Protein AF-A0A946GA96-F1 (afdb_monomer)

Secondary structure (DSSP, 8-state):
----------------------------PPPPP--TT------EEEE-TTSPEEEE-TTS-EEEEETTTTEEEEEE---SS---EEEEETTEEEEEETTEEEEEE-SSSSSS--EEEEEE--S-B---TT--EEEEEE-TTS-EEEEEPPEETTS---SS-BS---GGGS-SSEE--STTTTEEEEE-TTS-EEEEEE--S---EEEE-TT--EEEEE--BTTBSS-EEEE--TT-B-S-GGGGGGSTT--S-GGGS-HHHHHHHBPPPSEEPPTTTT-SSEEEEEE--GGG--SS-TT-EEEEESSSSEEEEEEEEEETTEEEEEEEEEEESTTSPS------B-TTS-B-

Solvent-accessible surface area (backbone atoms only — not comparable to full-atom values): 18960 Å² total; per-residue (Å²): 142,82,91,82,86,83,83,82,82,81,81,81,83,76,82,80,77,75,80,72,79,78,77,83,86,84,79,77,87,75,83,72,67,91,46,94,84,70,58,77,61,60,41,13,40,30,45,27,85,87,53,33,36,37,38,21,23,56,88,10,41,29,36,37,32,35,78,88,78,74,44,77,44,74,33,43,71,81,46,56,44,25,22,13,37,40,52,79,40,85,46,33,33,41,33,18,22,54,74,33,35,32,38,43,23,33,86,84,72,86,65,40,53,78,42,79,42,81,64,44,56,96,48,28,39,38,78,24,88,48,43,46,29,24,30,49,44,71,51,95,83,56,27,39,33,32,24,28,18,20,27,38,64,91,49,68,66,47,96,73,52,44,60,62,80,41,76,56,7,47,61,67,65,54,14,16,37,22,43,51,17,6,18,34,34,32,36,40,72,87,61,53,75,44,78,31,24,35,14,37,49,38,37,50,4,47,26,49,42,87,87,66,52,42,35,34,18,31,29,43,51,86,80,26,90,48,14,33,36,29,72,61,52,76,76,42,30,55,58,24,45,32,20,40,53,63,38,89,92,51,78,76,43,39,84,75,52,60,68,70,60,56,54,74,57,38,50,76,57,22,29,75,36,52,63,85,80,70,28,59,37,41,16,26,38,42,46,37,48,83,74,32,73,69,57,99,44,59,64,26,34,38,30,23,17,38,85,44,26,35,34,34,35,37,48,74,48,77,58,94,91,41,63,35,47,52,75,44,82,65,48,77,45,90,79,47,67,63,47,34,46,52,62,35,66,43,91,87,24,49,82,83

Nearest PDB structures (foldseek):
  7vpg-assembly1_A  TM=4.805E-01  e=3.168E-04  Homo sapiens
  7vph-assembly1_A  TM=5.230E-01  e=1.716E-03  Homo sapiens
  3shf-assembly1_A  TM=4.992E-01  e=9.769E-04  Mus musculus
  2p4o-assembly1_A  TM=4.246E-01  e=5.563E-04  Nostoc punctiforme PCC 73102
  2hu8-assembly1_B  TM=3.966E-01  e=1.547E-04  Aeropyrum pernix

Radius of gyration: 23.08 Å; Cα contacts (8 Å, |Δi|>4): 903; chains: 1; bounding box: 94×45×71 Å

Sequence (352 aa):
MKNFIYLFMLSLFVNFAFGETSPNYKVTQIPNPPSKFGTKQIDGLDFLPDGRMVVCLPSGEVFFYDPKTSGWQIFAEGLHNPLGVIAESNSSLVISQRPEVTRVSDTDGDGKADFYQVMTDEFGMSGNYHEFHFTPVKDKEGNYFFSLGTGSSGDGIRPIVRGKFDSRGRPGRMHSSTPFRGCVMKLTKDGVTIPWSYGHRTPNGLGFDLKGNLFVTDNQGDWVGSSKLFHVKEGRFYGHAASLTWKSGFEGAPLEADPKDLAKMRTRAAVVFPHGSMANSPTQVLAISPDARFGPFTGQLLVGEMNTNRIVRVMLEEVGGELQGACVPFIDGGALARGCNRMAWAPDGSLY

pLDDT: mean 92.48, std 12.71, range [39.56, 98.81]

Mean predicted aligned error: 5.85 Å

Foldseek 3Di:
DDDDDDDDDDDDPDPDPDDDDDDDDAFDDQDAAPDPVPFRAWQEWEAAPVQWIWTDTQQQWIWTADPVVSDIDTAGGDFHGWRYWDHPHQFWIFTFGQQATWIFGDPPPPRHTPDIDGLDRPWKFQPAPQFDWHYWDAFPQGKIKIATAFHAPVDDGDPDMGADADPLQPDDRTGDRIAQHQFMWIQHPVSDIDGFEHAAHRFAAWDAFPVGFIWTWGADDVQRPFIAIARGGGHAHAGHQSNLSNRPPDDGRRVPDDVVVSVVRHDDGLDTAPDPPGARAKAYKDAQDPQLVNPPRHRWIWIAHAAFQFIKIWDWDQDPNDIHTDIDTDDHDDSGDHGCHDWYAGPNNDID

Structure (mmCIF, N/CA/C/O backbone):
data_AF-A0A946GA96-F1
#
_entry.id   AF-A0A946GA96-F1
#
loop_
_atom_site.group_PDB
_atom_site.id
_atom_site.type_symbol
_atom_site.label_atom_id
_atom_site.label_alt_id
_atom_site.label_comp_id
_atom_site.label_asym_id
_atom_site.label_entity_id
_atom_site.label_seq_id
_atom_site.pdbx_PDB_ins_code
_atom_site.Cartn_x
_atom_site.Cartn_y
_atom_site.Cartn_z
_atom_site.occupancy
_atom_site.B_iso_or_equiv
_atom_site.auth_seq_id
_atom_site.auth_comp_id
_atom_site.auth_asym_id
_atom_site.auth_atom_id
_atom_site.pdbx_PDB_model_num
ATOM 1 N N . MET A 1 1 ? -68.588 14.615 -44.290 1.00 43.22 1 MET A N 1
ATOM 2 C CA . MET A 1 1 ? -67.171 14.935 -44.018 1.00 43.22 1 MET A CA 1
ATOM 3 C C . MET A 1 1 ? -67.106 15.960 -42.896 1.00 43.22 1 MET A C 1
ATOM 5 O O . MET A 1 1 ? -67.452 17.110 -43.128 1.00 43.22 1 MET A O 1
ATOM 9 N N . LYS A 1 2 ? -66.752 15.547 -41.675 1.00 39.56 2 LYS A N 1
ATOM 10 C CA . LYS A 1 2 ? -66.393 16.457 -40.577 1.00 39.56 2 LYS A CA 1
ATOM 11 C C . LYS A 1 2 ? -65.195 15.852 -39.845 1.00 39.56 2 LYS A C 1
ATOM 13 O O . LYS A 1 2 ? -65.269 14.717 -39.387 1.00 39.56 2 LYS A O 1
ATOM 18 N N . ASN A 1 3 ? -64.103 16.609 -39.836 1.00 40.72 3 ASN A N 1
ATOM 19 C CA . ASN A 1 3 ? -62.808 16.260 -39.266 1.00 40.72 3 ASN A CA 1
ATOM 20 C C . ASN A 1 3 ? -62.878 16.212 -37.734 1.00 40.72 3 ASN A C 1
ATOM 22 O O . ASN A 1 3 ? -63.371 17.157 -37.122 1.00 40.72 3 ASN A O 1
ATOM 26 N N . PHE A 1 4 ? -62.318 15.163 -37.132 1.00 46.75 4 PHE A N 1
ATOM 27 C CA . PHE A 1 4 ? -61.939 15.136 -35.719 1.00 46.75 4 PHE A CA 1
ATOM 28 C C . PHE A 1 4 ? -60.412 15.212 -35.634 1.00 46.75 4 PHE A C 1
ATOM 30 O O . PHE A 1 4 ? -59.712 14.324 -36.114 1.00 46.75 4 PHE A O 1
ATOM 37 N N . ILE A 1 5 ? -59.908 16.297 -35.052 1.00 47.25 5 ILE A N 1
ATOM 38 C CA . ILE A 1 5 ? -58.500 16.472 -34.691 1.00 47.25 5 ILE A CA 1
ATOM 39 C C . ILE A 1 5 ? -58.347 15.921 -33.270 1.00 47.25 5 ILE A C 1
ATOM 41 O O . ILE A 1 5 ? -58.940 16.463 -32.341 1.00 47.25 5 ILE A O 1
ATOM 45 N N . TYR A 1 6 ? -57.571 14.850 -33.099 1.00 44.22 6 TYR A N 1
ATOM 46 C CA . TYR A 1 6 ? -57.122 14.392 -31.783 1.00 44.22 6 TYR A CA 1
ATOM 47 C C . TYR A 1 6 ? -55.776 15.047 -31.462 1.00 44.22 6 TYR A C 1
ATOM 49 O O . TYR A 1 6 ? -54.780 14.807 -32.142 1.00 44.22 6 TYR A O 1
ATOM 57 N N . LEU A 1 7 ? -55.761 15.884 -30.426 1.00 41.41 7 LEU A N 1
ATOM 58 C CA . LEU A 1 7 ? -54.557 16.478 -29.854 1.00 41.41 7 LEU A CA 1
ATOM 59 C C . LEU A 1 7 ? -54.024 15.521 -28.773 1.00 41.41 7 LEU A C 1
ATOM 61 O O . LEU A 1 7 ? -54.656 15.351 -27.732 1.00 41.41 7 LEU A O 1
ATOM 65 N N . PHE A 1 8 ? -52.887 14.870 -29.019 1.00 43.25 8 PHE A N 1
ATOM 66 C CA . PHE A 1 8 ? -52.186 14.070 -28.011 1.00 43.25 8 PHE A CA 1
ATOM 67 C C . PHE A 1 8 ? -51.313 15.011 -27.165 1.00 43.25 8 PHE A C 1
ATOM 69 O O . PHE A 1 8 ? -50.319 15.545 -27.655 1.00 43.25 8 PHE A O 1
ATOM 76 N N . MET A 1 9 ? -51.691 15.246 -25.906 1.00 41.41 9 MET A N 1
ATOM 77 C CA . MET A 1 9 ? -50.839 15.942 -24.937 1.00 41.41 9 MET A CA 1
ATOM 78 C C . MET A 1 9 ? -49.827 14.941 -24.367 1.00 41.41 9 MET A C 1
ATOM 80 O O . MET A 1 9 ? -50.195 14.034 -23.624 1.00 41.41 9 MET A O 1
ATOM 84 N N . LEU A 1 10 ? -48.555 15.101 -24.727 1.00 41.66 10 LEU A N 1
ATOM 85 C CA . LEU A 1 10 ? -47.441 14.373 -24.126 1.00 41.66 10 LEU A CA 1
ATOM 86 C C . LEU A 1 10 ? -47.013 15.128 -22.856 1.00 41.66 10 LEU A C 1
ATOM 88 O O . LEU A 1 10 ? -46.405 16.195 -22.941 1.00 41.66 10 LEU A O 1
ATOM 92 N N . SER A 1 11 ? -47.361 14.619 -21.675 1.00 44.41 11 SER A N 1
ATOM 93 C CA . SER A 1 11 ? -46.884 15.169 -20.404 1.00 44.41 11 SER A CA 1
ATOM 94 C C . SER A 1 11 ? -45.446 14.707 -20.141 1.00 44.41 11 SER A C 1
ATOM 96 O O . SER A 1 11 ? -45.185 13.558 -19.792 1.00 44.41 11 SER A O 1
ATOM 98 N N . LEU A 1 12 ? -44.494 15.625 -20.311 1.00 43.59 12 LEU A N 1
ATOM 99 C CA . LEU A 1 12 ? -43.119 15.473 -19.837 1.00 43.59 12 LEU A CA 1
ATOM 100 C C . LEU A 1 12 ? -43.108 15.555 -18.304 1.00 43.59 12 LEU A C 1
ATOM 102 O O . LEU A 1 12 ? -43.213 16.639 -17.733 1.00 43.59 12 LEU A O 1
ATOM 106 N N . PHE A 1 13 ? -42.964 14.413 -17.633 1.00 44.97 13 PHE A N 1
ATOM 107 C CA . PHE A 1 13 ? -42.573 14.383 -16.225 1.00 44.97 13 PHE A CA 1
ATOM 108 C C . PHE A 1 13 ? -41.096 14.774 -16.120 1.00 44.97 13 PHE A C 1
ATOM 110 O O . PHE A 1 13 ? -40.199 13.949 -16.285 1.00 44.97 13 PHE A O 1
ATOM 117 N N . VAL A 1 14 ? -40.841 16.057 -15.872 1.00 47.59 14 VAL A N 1
ATOM 118 C CA . VAL A 1 14 ? -39.517 16.538 -15.473 1.00 47.59 14 VAL A CA 1
ATOM 119 C C . VAL A 1 14 ? -39.347 16.210 -13.992 1.00 47.59 14 VAL A C 1
ATOM 121 O O . VAL A 1 14 ? -39.923 16.874 -13.132 1.00 47.59 14 VAL A O 1
ATOM 124 N N . ASN A 1 15 ? -38.567 15.173 -13.686 1.00 43.72 15 ASN A N 1
ATOM 125 C CA . ASN A 1 15 ? -38.053 14.974 -12.335 1.00 43.72 15 ASN A CA 1
ATOM 126 C C . ASN A 1 15 ? -37.025 16.075 -12.059 1.00 43.72 15 ASN A C 1
ATOM 128 O O . ASN A 1 15 ? -35.881 16.000 -12.506 1.00 43.72 15 ASN A O 1
ATOM 132 N N . PHE A 1 16 ? -37.438 17.113 -11.338 1.00 40.47 16 PHE A N 1
ATOM 133 C CA . PHE A 1 16 ? -36.505 18.064 -10.750 1.00 40.47 16 PHE A CA 1
ATOM 134 C C . PHE A 1 16 ? -35.787 17.376 -9.585 1.00 40.47 16 PHE A C 1
ATOM 136 O O . PHE A 1 16 ? -36.343 17.232 -8.499 1.00 40.47 16 PHE A O 1
ATOM 143 N N . ALA A 1 17 ? -34.546 16.948 -9.809 1.00 49.28 17 ALA A N 1
ATOM 144 C CA . ALA A 1 17 ? -33.619 16.699 -8.717 1.00 49.28 17 ALA A CA 1
ATOM 145 C C . ALA A 1 17 ? -33.170 18.067 -8.187 1.00 49.28 17 ALA A C 1
ATOM 147 O O . ALA A 1 17 ? -32.371 18.759 -8.820 1.00 49.28 17 ALA A O 1
ATOM 148 N N . PHE A 1 18 ? -33.728 18.492 -7.055 1.00 46.12 18 PHE A N 1
ATOM 149 C CA . PHE A 1 18 ? -33.157 19.603 -6.304 1.00 46.12 18 PHE A CA 1
ATOM 150 C C . PHE A 1 18 ? -31.763 19.166 -5.856 1.00 46.12 18 PHE A C 1
ATOM 152 O O . PHE A 1 18 ? -31.629 18.157 -5.169 1.00 46.12 18 PHE A O 1
ATOM 159 N N . GLY A 1 19 ? -30.724 19.879 -6.299 1.00 47.62 19 GLY A N 1
ATOM 160 C CA . GLY A 1 19 ? -29.365 19.618 -5.844 1.00 47.62 19 GLY A CA 1
ATOM 161 C C . GLY A 1 19 ? -29.315 19.765 -4.329 1.00 47.62 19 GLY A C 1
ATOM 162 O O . GLY A 1 19 ? -29.547 20.856 -3.809 1.00 47.62 19 GLY A O 1
ATOM 163 N N . GLU A 1 20 ? -29.060 18.665 -3.625 1.00 52.47 20 GLU A N 1
ATOM 164 C CA . GLU A 1 20 ? -28.740 18.711 -2.204 1.00 52.47 20 GLU A CA 1
ATOM 165 C C . GLU A 1 20 ? -27.519 19.620 -1.995 1.00 52.47 20 GLU A C 1
ATOM 167 O O . GLU A 1 20 ? -26.647 19.739 -2.863 1.00 52.47 20 GLU A O 1
ATOM 172 N N . THR A 1 21 ? -27.455 20.296 -0.848 1.00 53.69 21 THR A N 1
ATOM 173 C CA . THR A 1 21 ? -26.261 21.055 -0.461 1.00 53.69 21 THR A CA 1
ATOM 174 C C . THR A 1 21 ? -25.042 20.139 -0.500 1.00 53.69 21 THR A C 1
ATOM 176 O O . THR A 1 21 ? -25.133 19.005 -0.028 1.00 53.69 21 THR A O 1
ATOM 179 N N . SER A 1 22 ? -23.908 20.626 -1.017 1.00 60.62 22 SER A N 1
ATOM 180 C CA . SER A 1 22 ? -22.654 19.863 -1.038 1.00 60.62 22 SER A CA 1
ATOM 181 C C . SER A 1 22 ? -22.390 19.198 0.322 1.00 60.62 22 SER A C 1
ATOM 183 O O . SER A 1 22 ? -22.576 19.855 1.353 1.00 60.62 22 SER A O 1
ATOM 185 N N . PRO A 1 23 ? -21.960 17.923 0.350 1.00 72.38 23 PRO A N 1
ATOM 186 C CA . PRO A 1 23 ? -21.670 17.235 1.601 1.00 72.38 23 PRO A CA 1
ATOM 187 C C . PRO A 1 23 ? -20.617 18.020 2.392 1.00 72.38 23 PRO A C 1
ATOM 189 O O . PRO A 1 23 ? -19.587 18.417 1.844 1.00 72.38 23 PRO A O 1
ATOM 192 N N . ASN A 1 24 ? -20.892 18.253 3.676 1.00 81.31 24 ASN A N 1
ATOM 193 C CA . ASN A 1 24 ? -19.994 18.952 4.589 1.00 81.31 24 ASN A CA 1
ATOM 194 C C . ASN A 1 24 ? -19.292 17.938 5.491 1.00 81.31 24 ASN A C 1
ATOM 196 O O . ASN A 1 24 ? -19.947 17.115 6.129 1.00 81.31 24 ASN A O 1
ATOM 200 N N . TYR A 1 25 ? -17.966 18.031 5.576 1.00 87.38 25 TYR A N 1
ATOM 201 C CA . TYR A 1 25 ? -17.141 17.143 6.393 1.00 87.38 25 TYR A CA 1
ATOM 202 C C . TYR A 1 25 ? -16.595 17.885 7.609 1.00 87.38 25 TYR A C 1
ATOM 204 O O . TYR A 1 25 ? -16.198 19.048 7.517 1.00 87.38 25 TYR A O 1
ATOM 212 N N . LYS A 1 26 ? -16.534 17.195 8.749 1.00 88.69 26 LYS A N 1
ATOM 213 C CA . LYS A 1 26 ? -15.868 17.676 9.960 1.00 88.69 26 LYS A CA 1
ATOM 214 C C . LYS A 1 26 ? -14.636 16.818 10.211 1.00 88.69 26 LYS A C 1
ATOM 216 O O . LYS A 1 26 ? -14.760 15.607 10.352 1.00 88.69 26 LYS A O 1
ATOM 221 N N . VAL A 1 27 ? 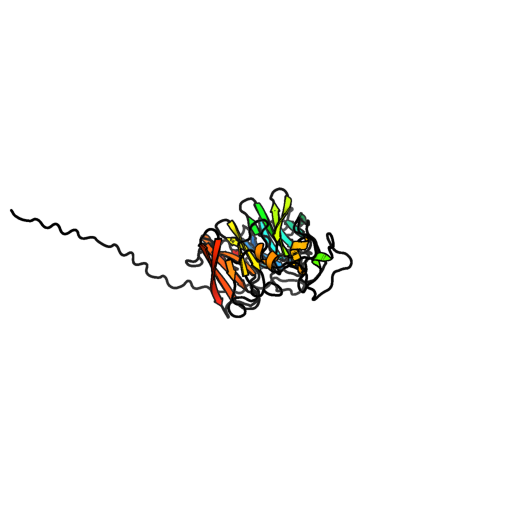-13.470 17.449 10.318 1.00 89.62 27 VAL A N 1
ATOM 222 C CA . VAL A 1 27 ? -12.248 16.762 10.749 1.00 89.62 27 VAL A CA 1
ATOM 223 C C . VAL A 1 27 ? -12.134 16.856 12.265 1.00 89.62 27 VAL A C 1
ATOM 225 O O . VAL A 1 27 ? -12.261 17.940 12.838 1.00 89.62 27 VAL A O 1
ATOM 228 N N . THR A 1 28 ? -11.910 15.714 12.909 1.00 90.44 28 THR A N 1
ATOM 229 C CA . THR A 1 28 ? -11.674 15.619 14.352 1.00 90.44 28 THR A CA 1
ATOM 230 C C . THR A 1 28 ? -10.288 15.040 14.575 1.00 90.44 28 THR A C 1
ATOM 232 O O . THR A 1 28 ? -9.916 14.055 13.945 1.00 90.44 28 THR A O 1
ATOM 235 N N . GLN A 1 29 ? -9.516 15.657 15.465 1.00 90.94 29 GLN A N 1
ATOM 236 C CA . GLN A 1 29 ? -8.188 15.167 15.802 1.00 90.94 29 GLN A CA 1
ATOM 237 C C . GLN A 1 29 ? -8.277 14.073 16.868 1.00 90.94 29 GLN A C 1
ATOM 239 O O . GLN A 1 29 ? -8.925 14.256 17.898 1.00 90.94 29 GLN A O 1
ATOM 244 N N . ILE A 1 30 ? -7.579 12.965 16.631 1.00 92.25 30 ILE A N 1
ATOM 245 C CA . ILE A 1 30 ? -7.434 11.861 17.582 1.00 92.25 30 ILE A CA 1
ATOM 246 C C . ILE A 1 30 ? -6.089 12.015 18.301 1.00 92.25 30 ILE A C 1
ATOM 248 O O . ILE A 1 30 ? -5.098 12.390 17.662 1.00 92.25 30 ILE A O 1
ATOM 252 N N . PRO A 1 31 ? -6.014 11.761 19.620 1.00 92.56 31 PRO A N 1
ATOM 253 C CA . PRO A 1 31 ? -4.741 11.727 20.330 1.00 92.56 31 PRO A CA 1
ATOM 254 C C . PRO A 1 31 ? -3.781 10.716 19.698 1.00 92.56 31 PRO A C 1
ATOM 256 O O . PRO A 1 31 ? -4.187 9.607 19.364 1.00 92.56 31 PRO A O 1
ATOM 259 N N . ASN A 1 32 ? -2.501 11.071 19.578 1.00 94.94 32 ASN A N 1
ATOM 260 C CA . ASN A 1 32 ? -1.495 10.132 19.079 1.00 94.94 32 ASN A CA 1
ATOM 261 C C . ASN A 1 32 ? -1.385 8.901 20.001 1.00 94.94 32 ASN A C 1
ATOM 263 O O . ASN A 1 32 ? -1.558 9.052 21.217 1.00 94.94 32 ASN A O 1
ATOM 267 N N . PRO A 1 33 ? -1.020 7.724 19.461 1.00 96.75 33 PRO A N 1
ATOM 268 C CA . PRO A 1 33 ? -0.688 6.562 20.274 1.00 96.75 33 PRO A CA 1
ATOM 269 C C . PRO A 1 33 ? 0.430 6.892 21.275 1.00 96.75 33 PRO A C 1
ATOM 271 O O . PRO A 1 33 ? 1.357 7.638 20.932 1.00 96.75 33 PRO A O 1
ATOM 274 N N . PRO A 1 34 ? 0.392 6.340 22.499 1.00 97.06 34 PRO A N 1
ATOM 275 C CA . PRO A 1 34 ? 1.397 6.586 23.529 1.00 97.06 34 PRO A CA 1
ATOM 276 C C . PRO A 1 34 ? 2.673 5.760 23.279 1.00 97.06 34 PRO A C 1
ATOM 278 O O . PRO A 1 34 ? 3.082 4.960 24.116 1.00 97.06 34 PRO A O 1
ATOM 281 N N . SER A 1 35 ? 3.301 5.944 22.113 1.00 97.75 35 SER A N 1
ATOM 282 C CA . SER A 1 35 ? 4.544 5.262 21.734 1.00 97.75 35 SER A CA 1
ATOM 283 C C . SER A 1 35 ? 5.670 5.572 22.716 1.00 97.75 35 SER A C 1
ATOM 285 O O . SER A 1 35 ? 5.971 6.743 22.977 1.00 97.75 35 SER A O 1
ATOM 287 N N . LYS A 1 36 ? 6.378 4.537 23.184 1.00 97.06 36 LYS A N 1
ATOM 288 C CA . LYS A 1 36 ? 7.541 4.715 24.075 1.00 97.06 36 LYS A CA 1
ATOM 289 C C . LYS A 1 36 ? 8.738 5.372 23.378 1.00 97.06 36 LYS A C 1
ATOM 291 O O . LYS A 1 36 ? 9.634 5.887 24.041 1.00 97.06 36 LYS A O 1
ATOM 296 N N . PHE A 1 37 ? 8.737 5.384 22.044 1.00 97.25 37 PHE A N 1
ATOM 297 C CA . PHE A 1 37 ? 9.751 6.031 21.209 1.00 97.25 37 PHE A CA 1
ATOM 298 C C . PHE A 1 37 ? 9.342 7.444 20.761 1.00 97.25 37 PHE A C 1
ATOM 300 O O . PHE A 1 37 ? 10.081 8.098 20.026 1.00 97.25 37 PHE A O 1
ATOM 307 N N . GLY A 1 38 ? 8.162 7.925 21.174 1.00 96.44 38 GLY A N 1
ATOM 308 C CA . GLY A 1 38 ? 7.631 9.225 20.760 1.00 96.44 38 GLY A CA 1
ATOM 309 C C . GLY A 1 38 ? 7.221 9.286 19.284 1.00 96.44 38 GLY A C 1
ATOM 310 O O . GLY A 1 38 ? 7.058 10.381 18.737 1.00 96.44 38 GLY A O 1
ATOM 311 N N . THR A 1 39 ? 7.065 8.134 18.624 1.00 96.06 39 THR A N 1
ATOM 312 C CA . THR A 1 39 ? 6.651 8.046 17.224 1.00 96.06 39 THR A CA 1
ATOM 313 C C . THR A 1 39 ? 5.195 8.482 17.069 1.00 96.06 39 THR A C 1
ATOM 315 O O . THR A 1 39 ? 4.315 8.036 17.797 1.00 96.06 39 THR A O 1
ATOM 318 N N . LYS A 1 40 ? 4.946 9.370 16.101 1.00 93.75 40 LYS A N 1
ATOM 319 C CA . LYS A 1 40 ? 3.606 9.897 15.773 1.00 93.75 40 LYS A CA 1
ATOM 320 C C . LYS A 1 40 ? 3.139 9.523 14.365 1.00 93.75 40 LYS A C 1
ATOM 322 O O . LYS A 1 40 ? 2.005 9.802 14.000 1.00 93.75 40 LYS A O 1
ATOM 327 N N . GLN A 1 41 ? 4.034 8.957 13.558 1.00 94.94 41 GLN A N 1
ATOM 328 C CA . GLN A 1 41 ? 3.733 8.523 12.199 1.00 94.94 41 GLN A CA 1
ATOM 329 C C . GLN A 1 41 ? 2.891 7.247 12.242 1.00 94.94 41 GLN A C 1
ATOM 331 O O . GLN A 1 41 ? 3.233 6.315 12.969 1.00 94.94 41 GLN A O 1
ATOM 336 N N . ILE A 1 42 ? 1.823 7.220 11.446 1.00 95.75 42 ILE A N 1
ATOM 337 C CA . ILE A 1 42 ? 0.928 6.073 11.292 1.00 95.75 42 ILE A CA 1
ATOM 338 C C . ILE A 1 42 ? 1.154 5.459 9.910 1.00 95.75 42 ILE A C 1
ATOM 340 O O . ILE A 1 42 ? 0.949 6.107 8.882 1.00 95.75 42 ILE A O 1
ATOM 344 N N . ASP A 1 43 ? 1.591 4.204 9.902 1.00 96.12 43 ASP A N 1
ATOM 345 C CA . ASP A 1 43 ? 2.047 3.482 8.710 1.00 96.12 43 ASP A CA 1
ATOM 346 C C . ASP 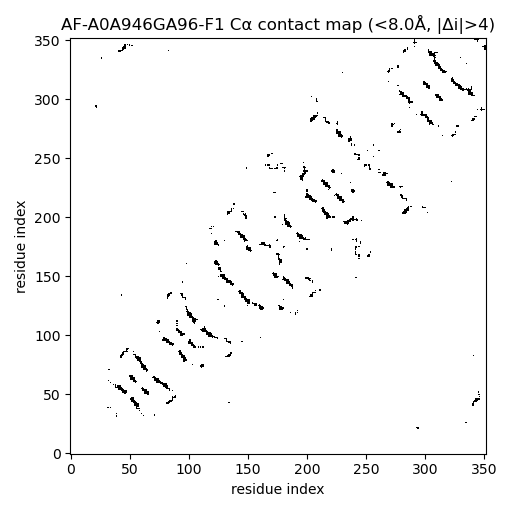A 1 43 ? 1.163 2.278 8.353 1.00 96.12 43 ASP A C 1
ATOM 348 O O . ASP A 1 43 ? 1.197 1.780 7.224 1.00 96.12 43 ASP A O 1
ATOM 352 N N . GLY A 1 44 ? 0.293 1.873 9.275 1.00 97.06 44 GLY A N 1
ATOM 353 C CA . GLY A 1 44 ? -0.849 0.995 9.036 1.00 97.06 44 GLY A CA 1
ATOM 354 C C . GLY A 1 44 ? -2.067 1.540 9.770 1.00 97.06 44 GLY A C 1
ATOM 355 O O . GLY A 1 44 ? -1.909 2.083 10.861 1.00 97.06 44 GLY A O 1
ATOM 356 N N . LEU A 1 45 ? -3.247 1.422 9.165 1.00 97.62 45 LEU A N 1
ATOM 357 C CA . LEU A 1 45 ? -4.520 1.803 9.768 1.00 97.62 45 LEU A CA 1
ATOM 358 C C . LEU A 1 45 ? -5.615 0.879 9.227 1.00 97.62 45 LEU A C 1
ATOM 360 O O . LEU A 1 45 ? -5.723 0.732 8.012 1.00 97.62 45 LEU A O 1
ATOM 364 N N . ASP A 1 46 ? -6.393 0.266 10.118 1.00 97.94 46 ASP A N 1
ATOM 365 C CA . ASP A 1 46 ? -7.605 -0.496 9.780 1.00 97.94 46 ASP A CA 1
ATOM 366 C C . ASP A 1 46 ? -8.569 -0.531 10.984 1.00 97.94 46 ASP A C 1
ATOM 368 O O . ASP A 1 46 ? -8.238 -0.013 12.053 1.00 97.94 46 ASP A O 1
ATOM 372 N N . PHE A 1 47 ? -9.748 -1.135 10.843 1.00 97.69 47 PHE A N 1
ATOM 373 C CA . PHE A 1 47 ? -10.720 -1.309 11.925 1.00 97.69 47 PHE A CA 1
ATOM 374 C C . PHE A 1 47 ? -10.991 -2.780 12.231 1.00 97.69 47 PHE A C 1
ATOM 376 O O . PHE A 1 47 ? -11.279 -3.580 11.345 1.00 97.69 47 PHE A O 1
ATOM 383 N N . LEU A 1 48 ? -10.970 -3.120 13.519 1.00 97.62 48 LEU A N 1
ATOM 384 C CA . LEU A 1 48 ? -11.473 -4.397 14.010 1.00 97.62 48 LEU A CA 1
ATOM 385 C C . LEU A 1 48 ? -13.001 -4.478 13.818 1.00 97.62 48 LEU A C 1
ATOM 387 O O . LEU A 1 48 ? -13.683 -3.449 13.882 1.00 97.62 48 LEU A O 1
ATOM 391 N N . PRO A 1 49 ? -13.576 -5.689 13.678 1.00 95.56 49 PRO A N 1
ATO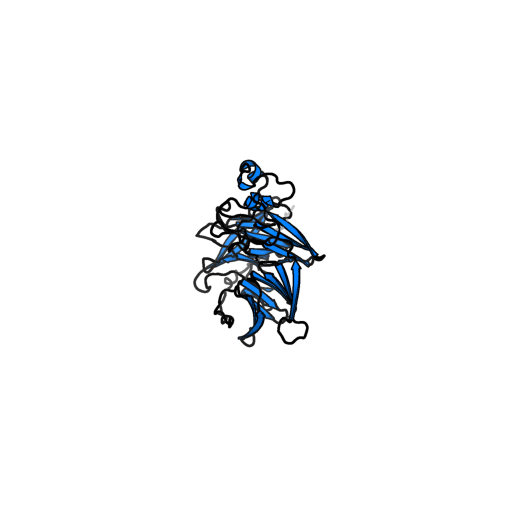M 392 C CA . PRO A 1 49 ? -15.028 -5.882 13.623 1.00 95.56 49 PRO A CA 1
ATOM 393 C C . PRO A 1 49 ? -15.821 -5.259 14.785 1.00 95.56 49 PRO A C 1
ATOM 395 O O . PRO A 1 49 ? -16.978 -4.885 14.605 1.00 95.56 49 PRO A O 1
ATOM 398 N N . ASP A 1 50 ? -15.226 -5.137 15.975 1.00 95.44 50 ASP A N 1
ATOM 399 C CA . ASP A 1 50 ? -15.852 -4.487 17.139 1.00 95.44 50 ASP A CA 1
ATOM 400 C C . ASP A 1 50 ? -15.814 -2.944 17.125 1.00 95.44 50 ASP A C 1
ATOM 402 O O . ASP A 1 50 ? -16.417 -2.296 17.992 1.00 95.44 50 ASP A O 1
ATOM 406 N N . GLY A 1 51 ? -15.151 -2.353 16.127 1.00 96.31 51 GLY A N 1
ATOM 407 C CA . GLY A 1 51 ? -15.035 -0.913 15.923 1.00 96.31 51 GLY A CA 1
ATOM 408 C C . GLY A 1 51 ? -13.814 -0.260 16.565 1.00 96.31 51 GLY A C 1
ATOM 409 O O . GLY A 1 51 ? -13.671 0.959 16.452 1.00 96.31 51 GLY A O 1
ATOM 410 N N . ARG A 1 52 ? -12.917 -1.020 17.207 1.00 97.62 52 ARG A N 1
ATOM 411 C CA . ARG A 1 52 ? -11.605 -0.490 17.600 1.00 97.62 52 ARG A CA 1
ATOM 412 C C . ARG A 1 52 ? -10.749 -0.242 16.357 1.00 97.62 52 ARG A C 1
ATOM 414 O O . ARG A 1 52 ? -10.689 -1.073 15.455 1.00 97.62 52 ARG A O 1
ATOM 421 N N . MET A 1 53 ? -10.072 0.898 16.318 1.00 98.12 53 MET A N 1
ATOM 422 C CA . MET A 1 53 ? -9.113 1.235 15.269 1.00 98.12 53 MET A CA 1
ATOM 423 C C . MET A 1 53 ? -7.764 0.594 15.588 1.00 98.12 53 MET A C 1
ATOM 425 O O . MET A 1 53 ? -7.289 0.672 16.718 1.00 98.12 53 MET A O 1
ATOM 429 N N . VAL A 1 54 ? -7.124 0.004 14.591 1.00 98.38 54 VAL A N 1
ATOM 430 C CA . VAL A 1 54 ? -5.767 -0.535 14.664 1.00 98.38 54 VAL A CA 1
ATOM 431 C C . VAL A 1 54 ? -4.823 0.436 13.988 1.00 98.38 54 VAL A C 1
ATOM 433 O O . VAL A 1 54 ? -5.115 0.910 12.893 1.00 98.38 54 VAL A O 1
ATOM 436 N N . VAL A 1 55 ? -3.669 0.691 14.599 1.00 98.38 55 VAL A N 1
ATOM 437 C CA . VAL A 1 55 ? -2.591 1.444 13.957 1.00 98.38 55 VAL A CA 1
ATOM 438 C C . VAL A 1 55 ? -1.248 0.749 14.107 1.00 98.38 55 VAL A C 1
ATOM 440 O O . VAL A 1 55 ? -0.931 0.199 15.162 1.00 98.38 55 VAL A O 1
ATOM 443 N N . CYS A 1 56 ? -0.436 0.824 13.057 1.00 98.12 56 CYS A N 1
ATOM 444 C CA . CYS A 1 56 ? 0.966 0.419 13.080 1.00 98.12 56 CYS A CA 1
ATOM 445 C C . CYS A 1 56 ? 1.862 1.652 13.036 1.00 98.12 56 CYS A C 1
ATOM 447 O O . CYS A 1 56 ? 1.625 2.572 12.249 1.00 98.12 56 CYS A O 1
ATOM 449 N N . LEU A 1 57 ? 2.910 1.648 13.854 1.00 98.12 57 LEU A N 1
ATOM 450 C CA . LEU A 1 57 ? 3.917 2.700 13.886 1.00 98.12 57 LEU A CA 1
ATOM 451 C C . LEU A 1 57 ? 5.231 2.157 13.311 1.00 98.12 57 LEU A C 1
ATOM 453 O O . LEU A 1 57 ? 5.588 1.007 13.582 1.00 98.12 57 LEU A O 1
ATOM 457 N N . PRO A 1 58 ? 6.027 2.977 12.599 1.00 96.75 58 PRO A N 1
ATOM 458 C CA . PRO A 1 58 ? 7.318 2.541 12.068 1.00 96.75 58 PRO A CA 1
ATOM 459 C C . PRO A 1 58 ? 8.304 2.098 13.157 1.00 96.75 58 PRO A C 1
ATOM 461 O O . PRO A 1 58 ? 9.257 1.386 12.851 1.00 96.75 58 PRO A O 1
ATOM 464 N N . SER A 1 59 ? 8.077 2.469 14.420 1.00 97.19 59 SER A N 1
ATOM 465 C CA . SER A 1 59 ? 8.826 1.990 15.587 1.00 97.19 59 SER A CA 1
ATOM 466 C C . SER A 1 59 ? 8.653 0.494 15.882 1.00 97.19 59 SER A C 1
ATOM 468 O O . SER A 1 59 ? 9.380 -0.036 16.719 1.00 97.19 59 SER A O 1
ATOM 470 N N . GLY A 1 60 ? 7.723 -0.192 15.210 1.00 98.12 60 GLY A N 1
ATOM 471 C CA . GLY A 1 60 ? 7.444 -1.611 15.434 1.00 98.12 60 GLY A CA 1
ATOM 472 C C . GLY A 1 60 ? 6.334 -1.880 16.442 1.00 98.12 60 GLY A C 1
ATOM 473 O O . GLY A 1 60 ? 6.146 -3.030 16.828 1.00 98.12 60 GLY A O 1
ATOM 474 N N . GLU A 1 61 ? 5.620 -0.838 16.871 1.00 98.44 61 GLU A N 1
ATOM 475 C CA . GLU A 1 61 ? 4.486 -0.929 17.792 1.00 98.44 61 GLU A CA 1
ATOM 476 C C . GLU A 1 61 ? 3.161 -1.010 17.015 1.00 98.44 61 GLU A C 1
ATOM 478 O O . GLU A 1 61 ? 2.972 -0.335 15.995 1.00 98.44 61 GLU A O 1
ATOM 483 N N . VAL A 1 62 ? 2.227 -1.808 17.532 1.00 98.69 62 VAL A N 1
ATOM 484 C CA . VAL A 1 62 ? 0.841 -1.902 17.062 1.00 98.69 62 VAL A CA 1
ATOM 485 C C . VAL A 1 62 ? -0.078 -1.565 18.223 1.00 98.69 62 VAL A C 1
ATOM 487 O O . VAL A 1 62 ? 0.020 -2.170 19.292 1.00 98.69 62 VAL A O 1
ATOM 490 N N . PHE A 1 63 ? -0.980 -0.614 18.009 1.00 98.62 63 PHE A N 1
ATOM 491 C CA . PHE A 1 63 ? -1.934 -0.176 19.019 1.00 98.62 63 PHE A CA 1
ATOM 492 C C . PHE A 1 63 ? -3.371 -0.361 18.547 1.00 98.62 63 PHE A C 1
ATOM 494 O O . PHE A 1 63 ? -3.677 -0.179 17.368 1.00 98.62 63 PHE A O 1
ATOM 501 N N . PHE A 1 64 ? -4.253 -0.636 19.502 1.00 98.31 64 PHE A N 1
ATOM 502 C CA . PHE A 1 64 ? -5.693 -0.498 19.357 1.00 98.31 64 PHE A CA 1
ATOM 503 C C . PHE A 1 64 ? -6.158 0.793 20.025 1.00 98.31 64 PHE A C 1
ATOM 505 O O . PHE A 1 64 ? -5.736 1.118 21.135 1.00 98.31 64 PHE A O 1
ATOM 512 N N . TYR A 1 65 ? -7.043 1.517 19.354 1.00 97.75 65 TYR A N 1
ATOM 513 C CA . TYR A 1 65 ? -7.776 2.655 19.888 1.00 97.75 65 TYR A CA 1
ATOM 514 C C . TYR A 1 65 ? -9.252 2.319 19.931 1.00 97.75 65 TYR A C 1
ATOM 516 O O . TYR A 1 65 ? -9.817 1.900 18.924 1.00 97.75 65 TYR A O 1
ATOM 524 N N . ASP A 1 66 ? -9.888 2.537 21.071 1.00 95.62 66 ASP A N 1
ATOM 525 C CA . ASP A 1 66 ? -11.338 2.460 21.180 1.00 95.62 66 ASP A CA 1
ATOM 526 C C . ASP A 1 66 ? -11.944 3.868 21.055 1.00 95.62 66 ASP A C 1
ATOM 528 O O . ASP A 1 66 ? -11.812 4.674 21.984 1.00 95.62 66 ASP A O 1
ATOM 532 N N . PRO A 1 67 ? -12.650 4.184 19.949 1.00 90.88 67 PRO A N 1
ATOM 533 C CA . PRO A 1 67 ? -13.290 5.485 19.773 1.00 90.88 67 PRO A CA 1
ATOM 534 C C . PRO A 1 67 ? -14.338 5.811 20.847 1.00 90.88 67 PRO A C 1
ATOM 536 O O . PRO A 1 67 ? -14.612 6.985 21.086 1.00 90.88 67 PRO A O 1
ATOM 539 N N . LYS A 1 68 ? -14.921 4.803 21.515 1.00 90.44 68 LYS A N 1
ATOM 540 C CA . LYS A 1 68 ? -15.968 4.997 22.535 1.00 90.44 68 LYS A CA 1
ATOM 541 C C . LYS A 1 68 ? -15.392 5.479 23.861 1.00 90.44 68 LYS A C 1
ATOM 543 O O . LYS A 1 68 ? -15.993 6.323 24.520 1.00 90.44 68 LYS A O 1
ATOM 548 N N . THR A 1 69 ? -14.239 4.945 24.252 1.00 92.38 69 THR A N 1
ATOM 549 C CA . THR A 1 69 ? -13.551 5.304 25.503 1.00 92.38 69 THR A CA 1
ATOM 550 C C . THR A 1 69 ? -12.416 6.303 25.293 1.00 92.38 69 THR A C 1
ATOM 552 O O . THR A 1 69 ? -11.893 6.849 26.261 1.00 92.38 69 THR A O 1
ATOM 555 N N . SER A 1 70 ? -12.044 6.572 24.037 1.00 88.75 70 SER A N 1
ATOM 556 C CA . SER A 1 70 ? -10.859 7.351 23.666 1.00 88.75 70 SER A CA 1
ATOM 557 C C . SER A 1 70 ? -9.550 6.804 24.258 1.00 88.75 70 SER A C 1
ATOM 559 O O . SER A 1 70 ? -8.609 7.565 24.489 1.00 88.75 70 SER A O 1
ATOM 561 N N . GLY A 1 71 ? -9.486 5.492 24.510 1.00 94.94 71 GLY A N 1
ATOM 562 C CA . GLY A 1 71 ? -8.340 4.816 25.114 1.00 94.94 71 GLY A CA 1
ATOM 563 C C . GLY A 1 71 ? -7.455 4.107 24.090 1.00 94.94 71 GLY A C 1
ATOM 564 O O . GLY A 1 71 ? -7.957 3.491 23.152 1.00 94.94 71 GLY A O 1
ATOM 565 N N . TRP A 1 72 ? -6.137 4.170 24.301 1.00 97.38 72 TRP A N 1
ATOM 566 C CA . TRP A 1 72 ? -5.139 3.398 23.557 1.00 97.38 72 TRP A CA 1
ATOM 567 C C . TRP A 1 72 ? -4.680 2.181 24.364 1.00 97.38 72 TRP A C 1
ATOM 569 O O . TRP A 1 72 ? -4.400 2.297 25.557 1.00 97.38 72 TRP A O 1
ATOM 579 N N . GLN A 1 73 ? -4.518 1.045 23.692 1.00 96.94 73 GLN A N 1
ATOM 580 C CA . GLN A 1 73 ? -3.930 -0.177 24.232 1.00 96.94 73 GLN A CA 1
ATOM 581 C C . GLN A 1 73 ? -2.867 -0.696 23.267 1.00 96.94 73 GLN A C 1
ATOM 583 O O . GLN A 1 73 ? -3.080 -0.730 22.057 1.00 96.94 73 GLN A O 1
ATOM 588 N N . ILE A 1 74 ? -1.716 -1.100 23.798 1.00 98.00 74 ILE A N 1
ATOM 589 C CA . ILE A 1 74 ? -0.693 -1.766 22.996 1.00 98.00 74 ILE A CA 1
ATOM 590 C C . ILE A 1 74 ? -1.110 -3.216 22.740 1.00 98.00 74 ILE A C 1
ATOM 592 O O . ILE A 1 74 ? -1.473 -3.924 23.678 1.00 98.00 74 ILE A O 1
ATOM 596 N N . PHE A 1 75 ? -1.079 -3.628 21.476 1.00 98.69 75 PHE A N 1
ATOM 597 C CA . PHE A 1 75 ? -1.398 -4.990 21.050 1.00 98.69 75 PHE A CA 1
ATOM 598 C C . PHE A 1 75 ? -0.126 -5.792 20.768 1.00 98.69 75 PHE A C 1
ATOM 600 O O . PHE A 1 75 ? 0.006 -6.913 21.242 1.00 98.69 75 PHE A O 1
ATOM 607 N N . ALA A 1 76 ? 0.828 -5.217 20.029 1.00 98.50 76 ALA A N 1
ATOM 608 C CA . ALA A 1 76 ? 2.041 -5.912 19.599 1.00 98.50 76 ALA A CA 1
ATOM 609 C C . ALA A 1 76 ? 3.258 -4.976 19.582 1.00 98.50 76 ALA A C 1
ATOM 611 O O . ALA A 1 76 ? 3.117 -3.764 19.398 1.00 98.50 76 ALA A O 1
ATOM 612 N N . GLU A 1 77 ? 4.457 -5.542 19.718 1.00 97.62 77 GLU A N 1
ATOM 613 C CA . GLU A 1 77 ? 5.733 -4.825 19.626 1.00 97.62 77 GLU A CA 1
ATOM 614 C C . GLU A 1 77 ? 6.798 -5.669 18.916 1.00 97.62 77 GLU A C 1
ATOM 616 O O . GLU A 1 77 ? 6.700 -6.891 18.848 1.00 97.62 77 GLU A O 1
ATOM 621 N N . GLY A 1 78 ? 7.859 -5.017 18.431 1.00 96.81 78 GLY A N 1
ATOM 622 C CA . GLY A 1 78 ? 9.039 -5.693 17.881 1.00 96.81 78 GLY A CA 1
ATOM 623 C C . GLY A 1 78 ? 8.983 -5.975 16.378 1.00 96.81 78 GLY A C 1
ATOM 624 O O . GLY A 1 78 ? 9.899 -6.604 15.851 1.00 96.81 78 GLY A O 1
ATOM 625 N N . LEU A 1 79 ? 7.961 -5.482 15.671 1.00 98.00 79 LEU A N 1
ATOM 626 C CA . LEU A 1 79 ? 7.887 -5.606 14.216 1.00 98.00 79 LEU A CA 1
ATOM 627 C C . LEU A 1 79 ? 8.903 -4.696 13.515 1.00 98.00 79 LEU A C 1
ATOM 629 O O . LEU A 1 79 ? 9.176 -3.573 13.939 1.00 98.00 79 LEU A O 1
ATOM 633 N N . HIS A 1 80 ? 9.433 -5.142 12.380 1.00 96.81 80 HIS A N 1
ATOM 634 C CA . HIS A 1 80 ? 10.413 -4.372 11.621 1.00 96.81 80 HIS A CA 1
ATOM 635 C C . HIS A 1 80 ? 9.725 -3.411 10.641 1.00 96.81 80 HIS A C 1
ATOM 637 O O . HIS A 1 80 ? 9.399 -3.797 9.519 1.00 96.81 80 HIS A O 1
ATOM 643 N N . ASN A 1 81 ? 9.551 -2.152 11.062 1.00 96.50 81 ASN A N 1
ATOM 644 C CA . ASN A 1 81 ? 8.866 -1.077 10.323 1.00 96.50 81 ASN A CA 1
ATOM 645 C C . ASN A 1 81 ? 7.553 -1.554 9.662 1.00 96.50 81 ASN A C 1
ATOM 647 O O . ASN A 1 81 ? 7.483 -1.634 8.431 1.00 96.50 81 ASN A O 1
ATOM 651 N N . PRO A 1 82 ? 6.532 -1.911 10.461 1.00 97.56 82 PRO A N 1
ATOM 652 C CA . PRO A 1 82 ? 5.245 -2.344 9.933 1.00 97.56 82 PRO A CA 1
ATOM 653 C C . PRO A 1 82 ? 4.579 -1.206 9.145 1.00 97.56 82 PRO A C 1
ATOM 655 O O . PRO A 1 82 ? 4.421 -0.100 9.659 1.00 97.56 82 PRO A O 1
ATOM 658 N N . LEU A 1 83 ? 4.202 -1.474 7.892 1.00 97.12 83 LEU A N 1
ATOM 659 C CA . LEU A 1 83 ? 3.763 -0.464 6.918 1.00 97.12 83 LEU A CA 1
ATOM 660 C C . LEU A 1 83 ? 2.477 -0.875 6.186 1.00 97.12 83 LEU A C 1
ATOM 662 O O . LEU A 1 83 ? 2.328 -0.801 4.962 1.00 97.12 83 LEU A O 1
ATOM 666 N N . GLY A 1 84 ? 1.499 -1.271 6.988 1.00 96.19 84 GLY A N 1
ATOM 667 C CA . GLY A 1 84 ? 0.154 -1.620 6.564 1.00 96.19 84 GLY A CA 1
ATOM 668 C C . GLY A 1 84 ? -0.394 -2.766 7.379 1.00 96.19 84 GLY A C 1
ATOM 669 O O . GLY A 1 84 ? 0.368 -3.600 7.864 1.00 96.19 84 GLY A O 1
ATOM 670 N N . VAL A 1 85 ? -1.711 -2.804 7.512 1.00 98.38 85 VAL A N 1
ATOM 671 C CA . VAL A 1 85 ? -2.407 -3.796 8.323 1.00 98.38 85 VAL A CA 1
ATOM 672 C C . VAL A 1 85 ? -3.762 -4.108 7.706 1.00 98.38 85 VAL A C 1
ATOM 674 O O . VAL A 1 85 ? -4.388 -3.226 7.127 1.00 98.38 85 VAL A O 1
ATOM 677 N N . ILE A 1 86 ? -4.179 -5.363 7.835 1.00 98.44 86 ILE A N 1
ATOM 678 C CA . ILE A 1 86 ? -5.559 -5.812 7.670 1.00 98.44 86 ILE A CA 1
ATOM 679 C C . ILE A 1 86 ? -5.989 -6.438 8.993 1.00 98.44 86 ILE A C 1
ATOM 681 O O . ILE A 1 86 ? -5.310 -7.335 9.497 1.00 98.44 86 ILE A O 1
ATOM 685 N N . ALA A 1 87 ? -7.119 -6.009 9.535 1.00 98.06 87 ALA A N 1
ATOM 686 C CA . ALA A 1 87 ? -7.788 -6.681 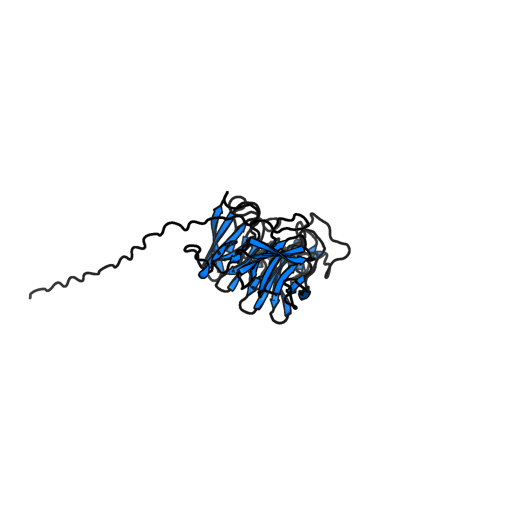10.635 1.00 98.06 87 ALA A CA 1
ATOM 687 C C . ALA A 1 87 ? -8.603 -7.870 10.098 1.00 98.06 87 ALA A C 1
ATOM 689 O O . ALA A 1 87 ? -9.621 -7.697 9.431 1.00 98.06 87 ALA A O 1
ATOM 690 N N . GLU A 1 88 ? -8.166 -9.102 10.371 1.00 97.06 88 GLU A N 1
ATOM 691 C CA . GLU A 1 88 ? -8.930 -10.303 9.997 1.00 97.06 88 GLU A CA 1
ATOM 692 C C . GLU A 1 88 ? -10.041 -10.605 11.011 1.00 97.06 88 GLU A C 1
ATOM 694 O O . GLU A 1 88 ? -11.091 -11.139 10.657 1.00 97.06 88 GLU A O 1
ATOM 699 N N . SER A 1 89 ? -9.801 -10.282 12.283 1.00 98.00 89 SER A N 1
ATOM 700 C CA . SER A 1 89 ? -10.747 -10.432 13.390 1.00 98.00 89 SER A CA 1
ATOM 701 C C . SER A 1 89 ? -10.354 -9.509 14.548 1.00 98.00 89 SER A C 1
ATOM 703 O O . SER A 1 89 ? -9.342 -8.818 14.473 1.00 98.00 89 SER A O 1
ATOM 705 N N . ASN A 1 90 ? -11.106 -9.534 15.653 1.00 97.94 90 ASN A N 1
ATOM 706 C CA . ASN A 1 90 ? -10.780 -8.759 16.858 1.00 97.94 90 ASN A CA 1
ATOM 707 C C . ASN A 1 90 ? -9.474 -9.192 17.557 1.00 97.94 90 ASN A C 1
ATOM 709 O O . ASN A 1 90 ? -9.038 -8.501 18.478 1.00 97.94 90 ASN A O 1
ATOM 713 N N . SER A 1 91 ? -8.882 -10.322 17.157 1.00 97.81 91 SER A N 1
ATOM 714 C CA . SER A 1 91 ? -7.672 -10.889 17.763 1.00 97.81 91 SER A CA 1
ATOM 715 C C . SER A 1 91 ? -6.622 -11.325 16.738 1.00 97.81 91 SER A C 1
ATOM 717 O O . SER A 1 91 ? -5.646 -11.962 17.113 1.00 97.81 91 SER A O 1
ATOM 719 N N . SER A 1 92 ? -6.788 -11.012 15.447 1.00 98.44 92 SER A N 1
ATOM 720 C CA . SER A 1 92 ? -5.833 -11.414 14.407 1.00 98.44 92 SER A CA 1
ATOM 721 C C . SER A 1 92 ? -5.683 -10.350 13.327 1.00 98.44 92 SER A C 1
ATOM 723 O O . SER A 1 92 ? -6.672 -9.868 12.766 1.00 98.44 92 SER A O 1
ATOM 725 N N . LEU A 1 93 ? -4.430 -9.999 13.043 1.00 98.75 93 LEU A N 1
ATOM 726 C CA . LEU A 1 93 ? -4.014 -8.976 12.092 1.00 98.75 93 LEU A CA 1
ATOM 727 C C . LEU A 1 93 ? -3.060 -9.575 11.059 1.00 98.75 93 LEU A C 1
ATOM 729 O O . LEU A 1 93 ? -2.214 -10.394 11.405 1.00 98.75 93 LEU A O 1
ATOM 733 N N . VAL A 1 94 ? -3.113 -9.095 9.820 1.00 98.69 94 VAL A N 1
ATOM 734 C CA . VAL A 1 94 ? -2.090 -9.348 8.795 1.00 98.69 94 VAL A CA 1
ATOM 735 C C . VAL A 1 94 ? -1.321 -8.063 8.551 1.00 98.69 94 VAL A C 1
ATOM 737 O O . VAL A 1 94 ? -1.909 -7.053 8.174 1.00 98.69 94 VAL A O 1
ATOM 740 N N . ILE A 1 95 ? -0.009 -8.094 8.765 1.00 98.75 95 ILE A N 1
ATOM 741 C CA . ILE A 1 95 ? 0.854 -6.914 8.747 1.00 98.75 95 ILE A CA 1
ATOM 742 C C . ILE A 1 95 ? 1.977 -7.109 7.732 1.00 98.75 95 ILE A C 1
ATOM 744 O O . ILE A 1 95 ? 2.678 -8.122 7.743 1.00 98.75 95 ILE A O 1
ATOM 748 N N . SER A 1 96 ? 2.185 -6.106 6.879 1.00 98.00 96 SER A N 1
ATOM 749 C CA . SER A 1 96 ? 3.401 -6.014 6.068 1.00 98.00 96 SER A CA 1
ATOM 750 C C . SER A 1 96 ? 4.517 -5.414 6.914 1.00 98.00 96 SER A C 1
ATOM 752 O O . SER A 1 96 ? 4.423 -4.262 7.334 1.00 98.00 96 SER A O 1
ATOM 754 N N . GLN A 1 97 ? 5.588 -6.169 7.140 1.00 96.62 97 GLN A N 1
ATOM 755 C CA . GLN A 1 97 ? 6.827 -5.675 7.742 1.00 96.62 97 GLN A CA 1
ATOM 756 C C . GLN A 1 97 ? 8.009 -5.957 6.816 1.00 96.62 97 GLN A C 1
ATOM 758 O O . GLN A 1 97 ? 7.917 -6.758 5.893 1.00 96.62 97 GLN A O 1
ATOM 763 N N . ARG A 1 98 ? 9.147 -5.286 6.993 1.00 95.25 98 ARG A N 1
ATOM 764 C CA . ARG A 1 98 ? 10.188 -5.276 5.946 1.00 95.25 98 ARG A CA 1
ATOM 765 C C . ARG A 1 98 ? 10.640 -6.651 5.419 1.00 95.25 98 ARG A C 1
ATOM 767 O O . ARG A 1 98 ? 10.827 -6.735 4.200 1.00 95.25 98 ARG A O 1
ATOM 774 N N . PRO A 1 99 ? 10.827 -7.694 6.255 1.00 95.56 99 PRO A N 1
ATOM 775 C CA . PRO A 1 99 ? 11.279 -8.990 5.761 1.00 95.56 99 PRO A CA 1
ATOM 776 C C . PRO A 1 99 ? 10.160 -9.933 5.292 1.00 95.56 99 PRO A C 1
ATOM 778 O O . PRO A 1 99 ? 10.482 -10.904 4.615 1.00 95.56 99 PRO A O 1
ATOM 781 N N . GLU A 1 100 ? 8.892 -9.679 5.638 1.00 97.44 100 GLU A N 1
ATOM 782 C CA . GLU A 1 100 ? 7.807 -10.663 5.494 1.00 97.44 100 GLU A CA 1
ATOM 783 C C . GLU A 1 100 ? 6.403 -10.042 5.616 1.00 97.44 100 GLU A C 1
ATOM 785 O O . GLU A 1 100 ? 6.223 -8.927 6.111 1.00 97.44 100 GLU A O 1
ATOM 790 N N . VAL A 1 101 ? 5.388 -10.781 5.171 1.00 98.62 101 VAL A N 1
ATOM 791 C CA . VAL A 1 101 ? 4.001 -10.587 5.614 1.00 98.62 101 VAL A CA 1
ATOM 792 C C . VAL A 1 101 ? 3.766 -11.508 6.806 1.00 98.62 101 VAL A C 1
ATOM 794 O O . VAL A 1 101 ? 4.007 -12.714 6.706 1.00 98.62 101 VAL A O 1
ATOM 797 N N . THR A 1 102 ? 3.262 -10.962 7.908 1.00 98.56 102 THR A N 1
ATOM 798 C CA . THR A 1 102 ? 3.102 -11.694 9.171 1.00 98.56 102 THR A CA 1
ATOM 799 C C . THR A 1 102 ? 1.667 -11.618 9.645 1.00 98.56 102 THR A C 1
ATOM 801 O O . THR A 1 102 ? 1.092 -10.531 9.721 1.00 98.56 102 THR A O 1
ATOM 804 N N . ARG A 1 103 ? 1.103 -12.763 10.023 1.00 98.56 103 ARG A N 1
ATOM 805 C CA . ARG A 1 103 ? -0.114 -12.808 10.826 1.00 98.56 103 ARG A CA 1
ATOM 806 C C . ARG A 1 103 ? 0.262 -12.695 12.298 1.00 98.56 103 ARG A C 1
ATOM 808 O O . ARG A 1 103 ? 1.046 -13.500 12.792 1.00 98.56 103 ARG A O 1
ATOM 815 N N . VAL A 1 104 ? -0.303 -11.711 12.983 1.00 98.75 104 VAL A N 1
ATOM 816 C CA . VAL A 1 104 ? -0.071 -11.409 14.399 1.00 98.75 104 VAL A CA 1
ATOM 817 C C . VAL A 1 104 ? -1.384 -11.600 15.140 1.00 98.75 104 VAL A C 1
ATOM 819 O O . VAL A 1 104 ? -2.378 -10.977 14.771 1.00 98.75 104 VAL A O 1
ATOM 822 N N . SER A 1 105 ? -1.414 -12.493 16.127 1.00 98.69 105 SER A N 1
ATOM 823 C CA . SER A 1 105 ? -2.654 -12.882 16.808 1.00 98.69 105 SER A CA 1
ATOM 824 C C . SER A 1 105 ? -2.505 -12.940 18.323 1.00 98.69 105 SER A C 1
ATOM 826 O O . SER A 1 105 ? -1.409 -13.163 18.826 1.00 98.69 105 SER A O 1
ATOM 828 N N . ASP A 1 106 ? -3.631 -12.744 18.998 1.00 98.56 106 ASP A N 1
ATOM 829 C CA . ASP A 1 106 ? -3.872 -13.021 20.414 1.00 98.56 106 ASP A CA 1
ATOM 830 C C . ASP A 1 106 ? -4.643 -14.349 20.508 1.00 98.56 106 ASP A C 1
ATOM 832 O O . ASP A 1 106 ? -5.765 -14.456 19.992 1.00 98.56 106 ASP A O 1
ATOM 836 N N . THR A 1 107 ? -4.012 -15.383 21.071 1.00 98.19 107 THR A N 1
ATOM 837 C CA . THR A 1 107 ? -4.567 -16.742 21.147 1.00 98.19 107 THR A CA 1
ATOM 838 C C . THR A 1 107 ? -5.127 -17.108 22.518 1.00 98.19 107 THR A C 1
ATOM 840 O O . THR A 1 107 ? -5.879 -18.084 22.606 1.00 98.19 107 THR A O 1
ATOM 843 N N . ASP A 1 108 ? -4.826 -16.331 23.560 1.00 97.75 108 ASP A N 1
ATOM 844 C CA . ASP A 1 108 ? -5.306 -16.556 24.927 1.00 97.75 108 ASP A CA 1
ATOM 845 C C . ASP A 1 108 ? -6.370 -15.544 25.400 1.00 97.75 108 ASP A C 1
ATOM 847 O O . ASP A 1 108 ? -7.066 -15.792 26.390 1.00 97.75 108 ASP A O 1
ATOM 851 N N . GLY A 1 109 ? -6.586 -14.470 24.639 1.00 96.50 109 GLY A N 1
ATOM 852 C CA . GLY A 1 109 ? -7.619 -13.465 24.858 1.00 96.50 109 GLY A CA 1
ATOM 853 C C . GLY A 1 109 ? -7.245 -12.388 25.876 1.00 96.50 109 GLY A C 1
ATOM 854 O O . GLY A 1 109 ? -8.149 -11.709 26.376 1.00 96.50 109 GLY A O 1
ATOM 855 N N . ASP A 1 110 ? -5.963 -12.218 26.214 1.00 96.75 110 ASP A N 1
ATOM 856 C CA . ASP A 1 110 ? -5.505 -11.182 27.148 1.00 96.75 110 ASP A CA 1
ATOM 857 C C . ASP A 1 110 ? -5.446 -9.767 26.528 1.00 96.75 110 ASP A C 1
ATOM 859 O O . ASP A 1 110 ? -5.209 -8.768 27.223 1.00 96.75 110 ASP A O 1
ATOM 863 N N . GLY A 1 111 ? -5.724 -9.660 25.224 1.00 95.00 111 GLY A N 1
ATOM 864 C CA . GLY A 1 111 ? -5.704 -8.421 24.461 1.00 95.00 111 GLY A CA 1
ATOM 865 C C . GLY A 1 111 ? -4.320 -8.037 23.938 1.00 95.00 111 GLY A C 1
ATOM 866 O O . GLY A 1 111 ? -4.136 -6.873 23.556 1.00 95.00 111 GLY A O 1
ATOM 867 N N . LYS A 1 112 ? -3.353 -8.960 23.925 1.00 98.00 112 LYS A N 1
ATOM 868 C CA . LYS A 1 112 ? -2.008 -8.778 23.373 1.00 98.00 112 LYS A CA 1
ATOM 869 C C . LYS A 1 112 ? -1.642 -9.920 22.437 1.00 98.00 112 LYS A C 1
ATOM 871 O O . LYS A 1 112 ? -2.059 -11.056 22.587 1.00 98.00 112 LYS A O 1
ATOM 876 N N . ALA A 1 113 ? -0.806 -9.604 21.459 1.00 98.50 113 ALA A N 1
ATOM 877 C CA . ALA A 1 113 ? -0.301 -10.593 20.533 1.00 98.50 113 ALA A CA 1
ATOM 878 C C . ALA A 1 113 ? 0.686 -11.552 21.215 1.00 98.50 113 ALA A C 1
ATOM 880 O O . ALA A 1 113 ? 1.727 -11.123 21.721 1.00 98.50 113 ALA A O 1
ATOM 881 N N . ASP A 1 114 ? 0.403 -12.847 21.128 1.00 98.31 114 ASP A N 1
ATOM 882 C CA . ASP A 1 114 ? 1.225 -13.948 21.637 1.00 98.31 114 ASP A CA 1
ATOM 883 C C . ASP A 1 114 ? 1.742 -14.868 20.510 1.00 98.31 114 ASP A C 1
ATOM 885 O O . ASP A 1 114 ? 2.678 -15.645 20.714 1.00 98.31 114 ASP A O 1
ATOM 889 N N . PHE A 1 115 ? 1.196 -14.738 19.295 1.00 98.44 115 PHE A N 1
ATOM 890 C CA . PHE A 1 115 ? 1.515 -15.591 18.157 1.00 98.44 115 PHE A CA 1
ATOM 891 C C . PHE A 1 115 ? 1.831 -14.788 16.889 1.00 98.44 115 PHE A C 1
ATOM 893 O O . PHE A 1 115 ? 1.065 -13.923 16.458 1.00 98.44 115 PHE A O 1
ATOM 900 N N . TYR A 1 116 ? 2.959 -15.124 16.254 1.00 98.56 116 TYR A N 1
ATOM 901 C CA . TYR A 1 116 ? 3.464 -14.485 15.037 1.00 98.56 116 TYR A CA 1
ATOM 902 C C . TYR A 1 116 ? 3.758 -15.559 13.992 1.00 98.56 116 TYR A C 1
ATOM 904 O O . TYR A 1 116 ? 4.670 -16.370 14.151 1.00 98.56 116 TYR A O 1
ATOM 912 N N . GLN A 1 117 ? 2.985 -15.564 12.911 1.00 98.19 117 GLN A N 1
ATOM 913 C CA . GLN A 1 117 ? 3.124 -16.510 11.812 1.00 98.19 117 GLN A CA 1
ATOM 914 C C . GLN A 1 117 ? 3.604 -15.789 10.558 1.00 98.19 117 GLN A C 1
ATOM 916 O O . GLN A 1 117 ? 2.905 -14.926 10.025 1.00 98.19 117 GLN A O 1
ATOM 921 N N . VAL A 1 118 ? 4.753 -16.208 10.035 1.00 98.25 118 VAL A N 1
ATOM 922 C CA . VAL A 1 118 ? 5.201 -15.817 8.696 1.00 98.25 118 VAL A CA 1
ATOM 923 C C . VAL A 1 118 ? 4.208 -16.373 7.676 1.00 98.25 118 VAL A C 1
ATOM 925 O O . VAL A 1 118 ? 4.049 -17.587 7.554 1.00 98.25 118 VAL A O 1
ATOM 928 N N . MET A 1 119 ? 3.510 -15.491 6.964 1.00 98.44 119 MET A N 1
ATOM 929 C CA . MET A 1 119 ? 2.618 -15.879 5.868 1.00 98.44 119 MET A CA 1
ATOM 930 C C . MET A 1 119 ? 3.382 -16.006 4.553 1.00 98.44 119 MET A C 1
ATOM 932 O O . MET A 1 119 ? 3.092 -16.887 3.751 1.00 98.44 119 MET A O 1
ATOM 936 N N . THR A 1 120 ? 4.340 -15.108 4.327 1.00 98.38 120 THR A N 1
ATOM 937 C CA . THR A 1 120 ? 5.306 -15.207 3.234 1.00 98.38 120 THR A CA 1
ATOM 938 C C . THR A 1 120 ? 6.508 -14.317 3.492 1.00 98.38 120 THR A C 1
ATOM 940 O O . THR A 1 120 ? 6.380 -13.190 3.973 1.00 98.38 120 THR A O 1
ATOM 943 N N . ASP A 1 121 ? 7.671 -14.819 3.115 1.00 97.19 121 ASP A N 1
ATOM 944 C CA . ASP A 1 121 ? 8.957 -14.140 3.147 1.00 97.19 121 ASP A CA 1
ATOM 945 C C . ASP A 1 121 ? 9.765 -14.417 1.853 1.00 97.19 121 ASP A C 1
ATOM 947 O O . ASP A 1 121 ? 10.991 -14.253 1.819 1.00 97.19 121 ASP A O 1
ATOM 951 N N . GLU A 1 122 ? 9.043 -14.796 0.783 1.00 97.50 122 GLU A N 1
ATOM 952 C CA . GLU A 1 122 ? 9.503 -15.220 -0.556 1.00 97.50 122 GLU A CA 1
ATOM 953 C C . GLU A 1 122 ? 9.954 -14.040 -1.448 1.00 97.50 122 GLU A C 1
ATOM 955 O O . GLU A 1 122 ? 9.759 -13.999 -2.667 1.00 97.50 122 GLU A O 1
ATOM 960 N N . PHE A 1 123 ? 10.553 -13.025 -0.832 1.00 97.75 123 PHE A N 1
ATOM 961 C CA . PHE A 1 123 ? 11.136 -11.862 -1.493 1.00 97.75 123 PHE A CA 1
ATOM 962 C C . PHE A 1 123 ? 12.417 -11.424 -0.779 1.00 97.75 123 PHE A C 1
ATOM 964 O O . PHE A 1 123 ? 12.718 -11.819 0.347 1.00 97.75 123 PHE A O 1
ATOM 971 N N . GLY A 1 124 ? 13.230 -10.624 -1.467 1.00 96.88 124 GLY A N 1
ATOM 972 C CA . GLY A 1 124 ? 14.545 -10.243 -0.969 1.00 96.88 124 GLY A CA 1
ATOM 973 C C . GLY A 1 124 ? 14.540 -8.930 -0.203 1.00 96.88 124 GLY A C 1
ATOM 974 O O . GLY A 1 124 ? 13.667 -8.097 -0.410 1.00 96.88 124 GLY A O 1
ATOM 975 N N . MET A 1 125 ? 15.533 -8.702 0.656 1.00 96.06 125 MET A N 1
ATOM 976 C CA . MET A 1 125 ? 15.778 -7.420 1.326 1.00 96.06 125 MET A CA 1
ATOM 977 C C . MET A 1 125 ? 17.281 -7.172 1.423 1.00 96.06 125 MET A C 1
ATOM 979 O O . MET A 1 125 ? 18.015 -7.960 2.017 1.00 96.06 125 MET A O 1
ATOM 983 N N . SER A 1 126 ? 17.746 -6.053 0.879 1.00 96.06 126 SER A N 1
ATOM 984 C CA . SER A 1 126 ? 19.154 -5.661 0.902 1.00 96.06 126 SER A CA 1
ATOM 985 C C . SER A 1 126 ? 19.537 -4.871 2.164 1.00 96.06 126 SER A C 1
ATOM 987 O O . SER A 1 126 ? 20.705 -4.523 2.352 1.00 96.06 126 SER A O 1
ATOM 989 N N . GLY A 1 127 ? 18.549 -4.503 2.984 1.00 95.12 127 GLY A N 1
ATOM 990 C CA . GLY A 1 127 ? 18.705 -3.640 4.156 1.00 95.12 127 GLY A CA 1
ATOM 991 C C . GLY A 1 127 ? 18.857 -2.157 3.804 1.00 95.12 127 GLY A C 1
ATOM 992 O O . GLY A 1 127 ? 19.238 -1.362 4.660 1.00 95.12 127 GLY A O 1
ATOM 993 N N . ASN A 1 128 ? 18.574 -1.777 2.555 1.00 96.75 128 ASN A N 1
ATOM 994 C CA . ASN A 1 128 ? 18.624 -0.389 2.103 1.00 96.75 128 ASN A CA 1
ATOM 995 C C . ASN A 1 128 ? 17.411 0.379 2.642 1.00 96.75 128 ASN A C 1
ATOM 997 O O . ASN A 1 128 ? 16.305 -0.143 2.580 1.00 96.75 128 ASN A O 1
ATOM 1001 N N . TYR A 1 129 ? 17.573 1.604 3.150 1.00 94.50 129 TYR A N 1
ATOM 1002 C CA . TYR A 1 129 ? 16.479 2.336 3.820 1.00 94.50 129 TYR A CA 1
ATOM 1003 C C . TYR A 1 129 ? 15.199 2.509 2.980 1.00 94.50 129 TYR A C 1
ATOM 1005 O O . TYR A 1 129 ? 14.117 2.623 3.543 1.00 94.50 129 TYR A O 1
ATOM 1013 N N . HIS A 1 130 ? 15.315 2.531 1.650 1.00 96.12 130 HIS A N 1
ATOM 1014 C CA . HIS A 1 130 ? 14.206 2.839 0.749 1.00 96.12 130 HIS A CA 1
ATOM 1015 C C . HIS A 1 130 ? 13.437 1.587 0.275 1.00 96.12 130 HIS A C 1
ATOM 1017 O O . HIS A 1 130 ? 12.410 1.689 -0.395 1.00 96.12 130 HIS A O 1
ATOM 1023 N N . GLU A 1 131 ? 13.889 0.386 0.648 1.00 95.75 131 GLU A N 1
ATOM 1024 C CA . GLU A 1 131 ? 13.166 -0.869 0.402 1.00 95.75 131 GLU A CA 1
ATOM 1025 C C . GLU A 1 131 ? 11.986 -1.015 1.379 1.00 95.75 131 GLU A C 1
ATOM 1027 O O . GLU A 1 131 ? 12.011 -1.829 2.311 1.00 95.75 131 GLU A O 1
ATOM 1032 N N . PHE A 1 132 ? 10.968 -0.184 1.191 1.00 95.94 132 PHE A N 1
ATOM 1033 C CA . PHE A 1 132 ? 9.700 -0.267 1.904 1.00 95.94 132 PHE A CA 1
ATOM 1034 C C . PHE A 1 132 ? 8.899 -1.502 1.464 1.00 95.94 132 PHE A C 1
ATOM 1036 O O . PHE A 1 132 ? 9.011 -1.960 0.323 1.00 95.94 132 PHE A O 1
ATOM 1043 N N . HIS A 1 133 ? 8.086 -2.035 2.373 1.00 97.44 133 HIS A N 1
ATOM 1044 C CA . HIS A 1 133 ? 7.113 -3.094 2.110 1.00 97.44 133 HIS A CA 1
ATOM 1045 C C . HIS A 1 133 ? 5.738 -2.531 2.458 1.00 97.44 133 HIS A C 1
ATOM 1047 O O . HIS A 1 133 ? 5.416 -2.383 3.630 1.00 97.44 133 HIS A O 1
ATOM 1053 N N . PHE A 1 134 ? 4.983 -2.122 1.445 1.00 96.31 134 PHE A N 1
ATOM 1054 C CA . PHE A 1 134 ? 3.750 -1.372 1.639 1.00 96.31 134 PHE A CA 1
ATOM 1055 C C . PHE A 1 134 ? 2.525 -2.276 1.763 1.00 96.31 134 PHE A C 1
ATOM 1057 O O . PHE A 1 134 ? 2.578 -3.481 1.523 1.00 96.31 134 PHE A O 1
ATOM 1064 N N . THR A 1 135 ? 1.430 -1.621 2.138 1.00 90.50 135 THR A N 1
ATOM 1065 C CA . THR A 1 135 ? 0.198 -2.185 2.679 1.00 90.50 135 THR A CA 1
ATOM 1066 C C . THR A 1 135 ? -0.331 -3.423 1.963 1.00 90.50 135 THR A C 1
ATOM 1068 O O . THR A 1 135 ? -0.442 -3.406 0.733 1.00 90.50 135 THR A O 1
ATOM 1071 N N . PRO A 1 136 ? -0.727 -4.460 2.731 1.00 95.44 136 PRO A N 1
ATOM 1072 C CA . PRO A 1 136 ? -1.460 -5.575 2.178 1.00 95.44 136 PRO A CA 1
ATOM 1073 C C . PRO A 1 136 ? -2.911 -5.157 1.900 1.00 95.44 136 PRO A C 1
ATOM 1075 O O . PRO A 1 136 ? -3.531 -4.444 2.684 1.00 95.44 136 PRO A O 1
ATOM 1078 N N . VAL A 1 137 ? -3.474 -5.637 0.798 1.00 98.06 137 VAL A N 1
ATOM 1079 C CA . VAL A 1 137 ? -4.908 -5.578 0.485 1.00 98.06 137 VAL A CA 1
ATOM 1080 C C . VAL A 1 137 ? -5.396 -6.980 0.145 1.00 98.06 137 VAL A C 1
ATOM 1082 O O . VAL A 1 137 ? -4.639 -7.777 -0.406 1.00 98.06 137 VAL A O 1
ATOM 1085 N N . LYS A 1 138 ? -6.647 -7.302 0.473 1.00 97.88 138 LYS A N 1
ATOM 1086 C CA . LYS A 1 138 ? -7.216 -8.638 0.264 1.00 97.88 138 LYS A CA 1
ATOM 1087 C C . LYS A 1 138 ? -8.306 -8.596 -0.799 1.00 97.88 138 LYS A C 1
ATOM 1089 O O . LYS A 1 138 ? -9.169 -7.721 -0.756 1.00 97.88 138 LYS A O 1
ATOM 1094 N N . ASP A 1 139 ? -8.258 -9.519 -1.752 1.00 97.56 139 ASP A N 1
ATOM 1095 C CA . ASP A 1 139 ? -9.341 -9.685 -2.722 1.00 97.56 139 ASP A CA 1
ATOM 1096 C C . ASP A 1 139 ? -10.499 -10.527 -2.150 1.00 97.56 139 ASP A C 1
ATOM 1098 O O . ASP A 1 139 ? -10.431 -11.082 -1.050 1.00 97.56 139 ASP A O 1
ATOM 1102 N N . LYS A 1 140 ? -11.590 -10.642 -2.915 1.00 96.38 140 LYS A N 1
ATOM 1103 C CA . LYS A 1 140 ? -12.772 -11.433 -2.523 1.00 96.38 140 LYS A CA 1
ATOM 1104 C C . LYS A 1 140 ? -12.519 -12.947 -2.513 1.00 96.38 140 LYS A C 1
ATOM 1106 O O . LYS A 1 140 ? -13.311 -13.682 -1.934 1.00 96.38 140 LYS A O 1
ATOM 1111 N N . GLU A 1 141 ? -11.448 -13.415 -3.148 1.00 96.88 141 GLU A N 1
ATOM 1112 C CA . GLU A 1 141 ? -11.059 -14.830 -3.191 1.00 96.88 141 GLU A CA 1
ATOM 1113 C C . GLU A 1 141 ? -10.169 -15.225 -2.003 1.00 96.88 141 GLU A C 1
ATOM 1115 O O . GLU A 1 141 ? -9.895 -16.408 -1.796 1.00 96.88 141 GLU A O 1
ATOM 1120 N N . GLY A 1 142 ? -9.738 -14.245 -1.206 1.00 97.12 142 GLY A N 1
ATOM 1121 C CA . GLY A 1 142 ? -8.892 -14.438 -0.039 1.00 97.12 142 GLY A CA 1
ATOM 1122 C C . GLY A 1 142 ? -7.394 -14.362 -0.323 1.00 97.12 142 GLY A C 1
ATOM 1123 O O . GLY A 1 142 ? -6.608 -14.723 0.550 1.00 97.12 142 GLY A O 1
ATOM 1124 N N . ASN A 1 143 ? -6.990 -13.888 -1.502 1.00 98.44 143 ASN A N 1
ATOM 1125 C CA . ASN A 1 143 ? -5.590 -13.627 -1.811 1.00 98.44 143 ASN A CA 1
ATOM 1126 C C . ASN A 1 143 ? -5.176 -12.252 -1.270 1.00 98.44 143 ASN A C 1
ATOM 1128 O O . ASN A 1 143 ? -5.947 -11.291 -1.329 1.00 98.44 143 ASN A O 1
ATOM 1132 N N . TYR A 1 144 ? -3.936 -12.143 -0.803 1.00 98.62 144 TYR A N 1
ATOM 1133 C CA . TYR A 1 144 ? -3.334 -10.883 -0.373 1.00 98.62 144 TYR A CA 1
ATOM 1134 C C . TYR A 1 144 ? -2.456 -10.316 -1.481 1.00 98.62 144 TYR A C 1
ATOM 1136 O O . TYR A 1 144 ? -1.742 -11.052 -2.157 1.00 98.62 144 TYR A O 1
ATOM 1144 N N . PHE A 1 145 ? -2.456 -8.998 -1.627 1.00 98.81 145 PHE A N 1
ATOM 1145 C CA . PHE A 1 145 ? -1.555 -8.266 -2.504 1.00 98.81 145 PHE A CA 1
ATOM 1146 C C . PHE A 1 145 ? -0.818 -7.216 -1.699 1.00 98.81 145 PHE A C 1
ATOM 1148 O O . PHE A 1 145 ? -1.426 -6.528 -0.892 1.00 98.81 145 PHE A O 1
ATOM 1155 N N . PHE A 1 146 ? 0.475 -7.073 -1.937 1.00 98.69 146 PHE A N 1
ATOM 1156 C CA . PHE A 1 146 ? 1.337 -6.109 -1.258 1.00 98.69 146 PHE A CA 1
ATOM 1157 C C . PHE A 1 146 ? 2.397 -5.626 -2.240 1.00 98.69 146 PHE A C 1
ATOM 1159 O O . PHE A 1 146 ? 2.658 -6.282 -3.252 1.00 98.69 146 PHE A O 1
ATOM 1166 N N . SER A 1 147 ? 3.006 -4.472 -1.990 1.00 98.00 147 SER A N 1
ATOM 1167 C CA . SER A 1 147 ? 4.011 -3.923 -2.901 1.00 98.00 147 SER A CA 1
ATOM 1168 C C . SER A 1 147 ? 5.364 -3.747 -2.225 1.00 98.00 147 SER A C 1
ATOM 1170 O O . SER A 1 147 ? 5.481 -3.477 -1.028 1.00 98.00 147 SER A O 1
ATOM 1172 N N . LEU A 1 148 ? 6.414 -3.906 -3.022 1.00 98.50 148 LEU A N 1
ATOM 1173 C CA . LEU A 1 148 ? 7.794 -3.813 -2.580 1.00 98.50 148 LEU A CA 1
ATOM 1174 C C . LEU A 1 148 ? 8.444 -2.620 -3.277 1.00 98.50 148 LEU A C 1
ATOM 1176 O O . LEU A 1 148 ? 8.582 -2.597 -4.499 1.00 98.50 148 LEU A O 1
ATOM 1180 N N . GLY A 1 149 ? 8.858 -1.622 -2.500 1.00 97.56 149 GLY A N 1
ATOM 1181 C CA . GLY A 1 149 ? 9.596 -0.468 -3.003 1.00 97.56 149 GLY A CA 1
ATOM 1182 C C . GLY A 1 149 ? 10.984 -0.843 -3.513 1.00 97.56 149 GLY A C 1
ATOM 1183 O O . GLY A 1 149 ? 11.600 -1.804 -3.048 1.00 97.56 149 GLY A O 1
ATOM 1184 N N . THR A 1 150 ? 11.484 -0.071 -4.471 1.00 97.88 150 THR A N 1
ATOM 1185 C CA . THR A 1 150 ? 12.878 -0.164 -4.925 1.00 97.88 150 THR A CA 1
ATOM 1186 C C . THR A 1 150 ? 13.844 0.373 -3.866 1.00 97.88 150 THR A C 1
ATOM 1188 O O . THR A 1 150 ? 13.517 1.291 -3.113 1.00 97.88 150 THR A O 1
ATOM 1191 N N . GLY A 1 151 ? 15.054 -0.182 -3.809 1.00 97.25 151 GLY A N 1
ATOM 1192 C CA . GLY A 1 151 ? 16.145 0.386 -3.019 1.00 97.25 151 GLY A CA 1
ATOM 1193 C C . GLY A 1 151 ? 16.708 1.645 -3.679 1.00 97.25 151 GLY A C 1
ATOM 1194 O O . GLY A 1 151 ? 16.622 1.809 -4.889 1.00 97.25 151 GLY A O 1
ATOM 1195 N N . SER A 1 152 ? 17.297 2.549 -2.901 1.00 96.81 152 SER A N 1
ATOM 1196 C CA . SER A 1 152 ? 17.848 3.823 -3.387 1.00 96.81 152 SER A CA 1
ATOM 1197 C C . SER A 1 152 ? 19.370 3.792 -3.379 1.00 96.81 152 SER A C 1
ATOM 1199 O O . SER A 1 152 ? 19.982 3.283 -2.442 1.00 96.81 152 SER A O 1
ATOM 1201 N N . SER A 1 153 ? 20.013 4.392 -4.380 1.00 94.94 153 SER A N 1
ATOM 1202 C CA . SER A 1 153 ? 21.463 4.629 -4.365 1.00 94.94 153 SER A CA 1
ATOM 1203 C C . SER A 1 153 ? 21.899 5.677 -3.334 1.00 94.94 153 SER A C 1
ATOM 1205 O O . SER A 1 153 ? 23.090 5.922 -3.183 1.00 94.94 153 SER A O 1
ATOM 1207 N N . GLY A 1 154 ? 20.946 6.306 -2.632 1.00 93.31 154 GLY A N 1
ATOM 1208 C CA . GLY A 1 154 ? 21.204 7.226 -1.522 1.00 93.31 154 GLY A CA 1
ATOM 1209 C C . GLY A 1 154 ? 21.697 6.545 -0.245 1.00 93.31 154 GLY A C 1
ATOM 1210 O O . GLY A 1 154 ? 22.066 7.244 0.688 1.00 93.31 154 GLY A O 1
ATOM 1211 N N . ASP A 1 155 ? 21.711 5.212 -0.207 1.00 92.31 155 ASP A N 1
ATOM 1212 C CA . ASP A 1 155 ? 22.348 4.408 0.837 1.00 92.31 155 ASP A CA 1
ATOM 1213 C C . ASP A 1 155 ? 22.961 3.145 0.209 1.00 92.31 155 ASP A C 1
ATOM 1215 O O . ASP A 1 155 ? 22.692 2.789 -0.946 1.00 92.31 155 ASP A O 1
ATOM 1219 N N . GLY A 1 156 ? 23.802 2.463 0.977 1.00 91.06 156 GLY A N 1
ATOM 1220 C CA . GLY A 1 156 ? 24.419 1.205 0.604 1.00 91.06 156 GLY A CA 1
ATOM 1221 C C . GLY A 1 156 ? 23.475 0.004 0.676 1.00 91.06 156 GLY A C 1
ATOM 1222 O O . GLY A 1 156 ? 22.266 0.094 0.905 1.00 91.06 156 GLY A O 1
ATOM 1223 N N . ILE A 1 157 ? 24.085 -1.157 0.480 1.00 92.88 157 ILE A N 1
ATOM 1224 C CA . ILE A 1 157 ? 23.491 -2.475 0.689 1.00 92.88 157 ILE A CA 1
ATOM 1225 C C . ILE A 1 157 ? 24.259 -3.128 1.828 1.00 92.88 157 ILE A C 1
ATOM 1227 O O . ILE A 1 157 ? 25.467 -2.919 1.958 1.00 92.88 157 ILE A O 1
ATOM 1231 N N . ARG A 1 158 ? 23.559 -3.859 2.694 1.00 94.19 158 ARG A N 1
ATOM 1232 C CA . ARG A 1 158 ? 24.200 -4.537 3.820 1.00 94.19 158 ARG A CA 1
ATOM 1233 C C . ARG A 1 158 ? 25.031 -5.729 3.319 1.00 94.19 158 ARG A C 1
ATOM 1235 O O . ARG A 1 158 ? 24.656 -6.334 2.318 1.00 94.19 158 ARG A O 1
ATOM 1242 N N . PRO A 1 159 ? 26.136 -6.091 4.003 1.00 92.00 159 PRO A N 1
ATOM 1243 C CA . PRO A 1 159 ? 26.976 -7.222 3.592 1.00 92.00 159 PRO A CA 1
ATOM 1244 C C . PRO A 1 159 ? 26.217 -8.551 3.536 1.00 92.00 159 PRO A C 1
ATOM 1246 O O . PRO A 1 159 ? 26.518 -9.405 2.710 1.00 92.00 159 PRO A O 1
ATOM 1249 N N . ILE A 1 160 ? 25.227 -8.705 4.417 1.00 93.44 160 ILE A N 1
ATOM 1250 C CA . ILE A 1 160 ? 24.320 -9.846 4.459 1.00 93.44 160 ILE A CA 1
ATOM 1251 C C . ILE A 1 160 ? 22.950 -9.340 4.023 1.00 93.44 160 ILE A C 1
ATOM 1253 O O . ILE A 1 160 ? 22.379 -8.448 4.654 1.00 93.44 160 ILE A O 1
ATOM 1257 N N . VAL A 1 161 ? 22.446 -9.907 2.932 1.00 96.00 161 VAL A N 1
ATOM 1258 C CA . VAL A 1 161 ? 21.115 -9.622 2.397 1.00 96.00 161 VAL A CA 1
ATOM 1259 C C . VAL A 1 161 ? 20.203 -10.823 2.613 1.00 96.00 161 VAL A C 1
ATOM 1261 O O . VAL A 1 161 ? 20.665 -11.960 2.701 1.00 96.00 161 VAL A O 1
ATOM 1264 N N . ARG A 1 162 ? 18.897 -10.573 2.673 1.00 95.44 162 ARG A N 1
ATOM 1265 C CA . ARG A 1 162 ? 17.877 -11.617 2.600 1.00 95.44 162 ARG A CA 1
ATOM 1266 C C . ARG A 1 162 ? 17.547 -11.880 1.129 1.00 95.44 162 ARG A C 1
ATOM 1268 O O . ARG A 1 162 ? 17.276 -10.938 0.385 1.00 95.44 162 ARG A O 1
ATOM 1275 N N . GLY A 1 163 ? 17.544 -13.147 0.720 1.00 94.94 163 GLY A N 1
ATOM 1276 C CA . GLY A 1 163 ? 17.335 -13.552 -0.673 1.00 94.94 163 GLY A CA 1
ATOM 1277 C C . GLY A 1 163 ? 18.591 -13.432 -1.546 1.00 94.94 163 GLY A C 1
ATOM 1278 O O . GLY A 1 163 ? 19.675 -13.085 -1.080 1.00 94.94 163 GLY A O 1
ATOM 1279 N N . LYS A 1 164 ? 18.456 -13.750 -2.838 1.00 95.62 164 LYS A N 1
ATOM 1280 C CA . LYS A 1 164 ? 19.567 -13.702 -3.801 1.00 95.62 164 LYS A CA 1
ATOM 1281 C C . LYS A 1 164 ? 19.979 -12.254 -4.088 1.00 95.62 164 LYS A C 1
ATOM 1283 O O . LYS A 1 164 ? 19.131 -11.412 -4.348 1.00 95.62 164 LYS A O 1
ATOM 1288 N N . PHE A 1 165 ? 21.274 -11.968 -4.128 1.00 96.94 165 PHE A N 1
ATOM 1289 C CA . PHE A 1 165 ? 21.763 -10.722 -4.719 1.00 96.94 165 PHE A CA 1
ATOM 1290 C C . PHE A 1 165 ? 21.964 -10.902 -6.230 1.00 96.94 165 PHE A C 1
ATOM 1292 O O . PHE A 1 165 ? 22.577 -11.883 -6.654 1.00 96.94 165 PHE A O 1
ATOM 1299 N N . ASP A 1 166 ? 21.477 -9.962 -7.040 1.00 96.50 166 ASP A N 1
ATOM 1300 C CA . ASP A 1 166 ? 21.742 -9.924 -8.482 1.00 96.50 166 ASP A CA 1
ATOM 1301 C C . ASP A 1 166 ? 22.287 -8.548 -8.878 1.00 96.50 166 ASP A C 1
ATOM 1303 O O . ASP A 1 166 ? 21.622 -7.517 -8.737 1.00 96.50 166 ASP A O 1
ATOM 1307 N N . SER A 1 167 ? 23.523 -8.530 -9.381 1.00 95.31 167 SER A N 1
ATOM 1308 C CA . SER A 1 167 ? 24.221 -7.302 -9.759 1.00 95.31 167 SER A CA 1
ATOM 1309 C C . SER A 1 167 ? 23.548 -6.566 -10.914 1.00 95.31 167 SER A C 1
ATOM 1311 O O . SER A 1 167 ? 23.707 -5.352 -10.999 1.00 95.31 167 SER A O 1
ATOM 1313 N N . ARG A 1 168 ? 22.749 -7.241 -11.753 1.00 96.25 168 ARG A N 1
ATOM 1314 C CA . ARG A 1 168 ? 21.971 -6.603 -12.832 1.00 96.25 168 ARG A CA 1
ATOM 1315 C C . ARG A 1 168 ? 20.899 -5.664 -12.284 1.00 96.25 168 ARG A C 1
ATOM 1317 O O . ARG A 1 168 ? 20.557 -4.678 -12.930 1.00 96.25 168 ARG A O 1
ATOM 1324 N N . GLY A 1 169 ? 20.397 -5.952 -11.082 1.00 94.75 169 GLY A N 1
ATOM 1325 C CA . GLY A 1 169 ? 19.363 -5.165 -10.418 1.00 94.75 169 GLY A CA 1
ATOM 1326 C C . GLY A 1 169 ? 19.893 -3.987 -9.614 1.00 94.75 169 GLY A C 1
ATOM 1327 O O . GLY A 1 169 ? 19.090 -3.174 -9.175 1.00 94.75 169 GLY A O 1
ATOM 1328 N N . ARG A 1 170 ? 21.211 -3.875 -9.413 1.00 94.25 170 ARG A N 1
ATOM 1329 C CA . ARG A 1 170 ? 21.851 -2.834 -8.591 1.00 94.25 170 ARG A CA 1
ATOM 1330 C C . ARG A 1 170 ? 21.984 -1.436 -9.223 1.00 94.25 170 ARG A C 1
ATOM 1332 O O . ARG A 1 170 ? 21.946 -0.470 -8.448 1.00 94.25 170 ARG A O 1
ATOM 1339 N N . PRO A 1 171 ? 22.233 -1.278 -10.538 1.00 93.25 171 PRO A N 1
ATOM 1340 C CA . PRO A 1 171 ? 22.491 0.028 -11.136 1.00 93.25 171 PRO A CA 1
ATOM 1341 C C . PRO A 1 171 ? 21.293 0.979 -11.045 1.00 93.25 171 PRO A C 1
ATOM 1343 O O . PRO A 1 171 ? 20.158 0.557 -10.841 1.00 93.25 171 PRO A O 1
ATOM 1346 N N . GLY A 1 172 ? 21.554 2.272 -11.255 1.00 91.81 172 GLY A N 1
ATOM 1347 C CA . GLY A 1 172 ? 20.526 3.316 -11.282 1.00 91.81 172 GLY A CA 1
ATOM 1348 C C . GLY A 1 172 ? 20.345 4.071 -9.966 1.00 91.81 172 GLY A C 1
ATOM 1349 O O . GLY A 1 172 ? 21.002 3.798 -8.956 1.00 91.81 172 GLY A O 1
ATOM 1350 N N . ARG A 1 173 ? 19.458 5.075 -9.999 1.00 95.19 173 ARG A N 1
ATOM 1351 C CA . ARG A 1 173 ? 19.081 5.844 -8.808 1.00 95.19 173 ARG A CA 1
ATOM 1352 C C . ARG A 1 173 ? 18.209 4.995 -7.890 1.00 95.19 173 ARG A C 1
ATOM 1354 O O . ARG A 1 173 ? 18.489 4.940 -6.694 1.00 95.19 173 ARG A O 1
ATOM 1361 N N . MET A 1 174 ? 17.225 4.312 -8.457 1.00 97.00 174 MET A N 1
ATOM 1362 C CA . MET A 1 174 ? 16.428 3.302 -7.783 1.00 97.00 174 MET A CA 1
ATOM 1363 C C . MET A 1 174 ? 16.715 1.918 -8.364 1.00 97.00 174 MET A C 1
ATOM 1365 O O . MET A 1 174 ? 16.876 1.755 -9.573 1.00 97.00 174 MET A O 1
ATOM 1369 N N . HIS A 1 175 ? 16.816 0.916 -7.497 1.00 96.88 175 HIS A N 1
ATOM 1370 C CA . HIS A 1 175 ? 17.385 -0.386 -7.822 1.00 96.88 175 HIS A CA 1
ATOM 1371 C C . HIS A 1 175 ? 16.593 -1.543 -7.203 1.00 96.88 175 HIS A C 1
ATOM 1373 O O . HIS A 1 175 ? 15.836 -1.382 -6.246 1.00 96.88 175 HIS A O 1
ATOM 1379 N N . SER A 1 176 ? 16.760 -2.727 -7.784 1.00 97.56 176 SER A N 1
ATOM 1380 C CA . SER A 1 176 ? 16.131 -3.981 -7.374 1.00 97.56 176 SER A CA 1
ATOM 1381 C C . SER A 1 176 ? 17.184 -5.065 -7.159 1.00 97.56 176 SER A C 1
ATOM 1383 O O . SER A 1 176 ? 17.156 -6.121 -7.787 1.00 97.56 176 SER A O 1
ATOM 1385 N N . SER A 1 177 ? 18.137 -4.794 -6.271 1.00 97.12 177 SER A N 1
ATOM 1386 C CA . SER A 1 177 ? 19.302 -5.664 -6.041 1.00 97.12 177 SER A CA 1
ATOM 1387 C C . SER A 1 177 ? 18.966 -7.040 -5.452 1.00 97.12 177 SER A C 1
ATOM 1389 O O . SER A 1 177 ? 19.771 -7.964 -5.541 1.00 97.12 177 SER A O 1
ATOM 1391 N N . THR A 1 178 ? 17.794 -7.170 -4.830 1.00 97.81 178 THR A N 1
ATOM 1392 C CA . THR A 1 178 ? 17.272 -8.408 -4.237 1.00 97.81 178 THR A CA 1
ATOM 1393 C C . THR A 1 178 ? 15.875 -8.714 -4.800 1.00 97.81 178 THR A C 1
ATOM 1395 O O . THR A 1 178 ? 15.265 -7.804 -5.382 1.00 97.81 178 THR A O 1
ATOM 1398 N N . PRO A 1 179 ? 15.376 -9.967 -4.692 1.00 98.12 179 PRO A N 1
ATOM 1399 C CA . PRO A 1 179 ? 14.160 -10.397 -5.363 1.00 98.12 179 PRO A CA 1
ATOM 1400 C C . PRO A 1 179 ? 12.979 -9.451 -5.200 1.00 98.12 179 PRO A C 1
ATOM 1402 O O . PRO A 1 179 ? 12.604 -9.084 -4.087 1.00 98.12 179 PRO A O 1
ATOM 1405 N N . PHE A 1 180 ? 12.386 -9.127 -6.348 1.00 98.31 180 PHE A N 1
ATOM 1406 C CA . PHE A 1 180 ? 11.067 -8.512 -6.497 1.00 98.31 180 PHE A CA 1
ATOM 1407 C C . PHE A 1 180 ? 10.894 -7.093 -5.935 1.00 98.31 180 PHE A C 1
ATOM 1409 O O . PHE A 1 180 ? 9.771 -6.617 -5.775 1.00 98.31 180 PHE A O 1
ATOM 1416 N N . ARG A 1 181 ? 11.981 -6.357 -5.693 1.00 98.12 181 ARG A N 1
ATOM 1417 C CA . ARG A 1 181 ? 11.888 -4.918 -5.410 1.00 98.12 181 ARG A CA 1
ATOM 1418 C C . ARG A 1 181 ? 11.379 -4.165 -6.651 1.00 98.12 181 ARG A C 1
ATOM 1420 O O . ARG A 1 181 ? 11.791 -4.420 -7.780 1.00 98.12 181 ARG A O 1
ATOM 1427 N N . GLY A 1 182 ? 10.439 -3.244 -6.457 1.00 97.88 182 GLY A N 1
ATOM 1428 C CA . GLY A 1 182 ? 9.693 -2.610 -7.551 1.00 97.88 182 GLY A CA 1
ATOM 1429 C C . GLY A 1 182 ? 8.585 -3.484 -8.158 1.00 97.88 182 GLY A C 1
ATOM 1430 O O . GLY A 1 182 ? 8.138 -3.206 -9.276 1.00 97.88 182 GLY A O 1
ATOM 1431 N N . CYS A 1 183 ? 8.147 -4.533 -7.453 1.00 98.62 183 CYS A N 1
ATOM 1432 C CA . CYS A 1 183 ? 7.018 -5.378 -7.843 1.00 98.62 183 CYS A CA 1
ATOM 1433 C C . CYS A 1 183 ? 5.811 -5.199 -6.913 1.00 98.62 183 CYS A C 1
ATOM 1435 O O . CYS A 1 183 ? 5.938 -4.814 -5.749 1.00 98.62 183 CYS A O 1
ATOM 1437 N N . VAL A 1 184 ? 4.634 -5.549 -7.433 1.00 98.75 184 VAL A N 1
ATOM 1438 C CA . VAL A 1 184 ? 3.483 -5.951 -6.609 1.00 98.75 184 VAL A CA 1
ATOM 1439 C C . VAL A 1 184 ? 3.505 -7.468 -6.534 1.00 98.75 184 VAL A C 1
ATOM 1441 O O . VAL A 1 184 ? 3.704 -8.122 -7.557 1.00 98.75 184 VAL A O 1
ATOM 1444 N N . MET A 1 185 ? 3.287 -8.016 -5.351 1.00 98.81 185 MET A N 1
ATOM 1445 C CA . MET A 1 185 ? 3.238 -9.447 -5.080 1.00 98.81 185 MET A CA 1
ATOM 1446 C C . MET A 1 185 ? 1.797 -9.875 -4.810 1.00 98.81 185 MET A C 1
ATOM 1448 O O . MET A 1 185 ? 1.000 -9.076 -4.319 1.00 98.81 185 MET A O 1
ATOM 1452 N N . LYS A 1 186 ? 1.478 -11.135 -5.107 1.00 98.75 186 LYS A N 1
ATOM 1453 C CA . LYS A 1 186 ? 0.243 -11.810 -4.699 1.00 98.75 186 LYS A CA 1
ATOM 1454 C C . LYS A 1 186 ? 0.615 -13.015 -3.841 1.00 98.75 186 LYS A C 1
ATOM 1456 O O . LYS A 1 186 ? 1.351 -13.882 -4.303 1.00 98.75 186 LYS A O 1
ATOM 1461 N N . LEU A 1 187 ? 0.091 -13.082 -2.624 1.00 98.75 187 LEU A N 1
ATOM 1462 C CA . LEU A 1 187 ? 0.042 -14.291 -1.810 1.00 98.75 187 LEU A CA 1
ATOM 1463 C C . LEU A 1 187 ? -1.338 -14.920 -1.995 1.00 98.75 187 LEU A C 1
ATOM 1465 O O . LEU A 1 187 ? -2.358 -14.343 -1.619 1.00 98.75 187 LEU A O 1
ATOM 1469 N N . THR A 1 188 ? -1.368 -16.093 -2.610 1.00 98.38 188 THR A N 1
ATOM 1470 C CA . THR A 1 188 ? -2.605 -16.846 -2.815 1.00 98.38 188 THR A CA 1
ATOM 1471 C C . THR A 1 188 ? -3.130 -17.411 -1.498 1.00 98.38 188 THR A C 1
ATOM 1473 O O . THR A 1 188 ? -2.361 -17.646 -0.564 1.00 98.38 188 THR A O 1
ATOM 1476 N N . LYS A 1 189 ? -4.436 -17.686 -1.431 1.00 95.94 189 LYS A N 1
ATOM 1477 C CA . LYS A 1 189 ? -5.057 -18.343 -0.266 1.00 95.94 189 LYS A CA 1
ATOM 1478 C C . LYS A 1 189 ? -4.424 -19.700 0.091 1.00 95.94 189 LYS A C 1
ATOM 1480 O O . LYS A 1 189 ? -4.485 -20.109 1.245 1.00 95.94 189 LYS A O 1
ATOM 1485 N N . ASP A 1 190 ? -3.798 -20.359 -0.886 1.00 95.88 190 ASP A N 1
ATOM 1486 C CA . ASP A 1 190 ? -3.131 -21.657 -0.734 1.00 95.88 190 ASP A CA 1
ATOM 1487 C C . ASP A 1 190 ? -1.646 -21.516 -0.332 1.00 95.88 190 ASP A C 1
ATOM 1489 O O . ASP A 1 190 ? -0.912 -22.499 -0.292 1.00 95.88 190 ASP A O 1
ATOM 1493 N N . GLY A 1 191 ? -1.179 -20.295 -0.038 1.00 96.19 191 GLY A N 1
ATOM 1494 C CA . GLY A 1 191 ? 0.170 -20.029 0.474 1.00 96.19 191 GLY A CA 1
ATOM 1495 C C . GLY A 1 191 ? 1.243 -19.789 -0.593 1.00 96.19 191 GLY A C 1
ATOM 1496 O O . GLY A 1 191 ? 2.401 -19.554 -0.259 1.00 96.19 191 GLY A O 1
ATOM 1497 N N . VAL A 1 192 ? 0.895 -19.803 -1.883 1.00 98.25 192 VAL A N 1
ATOM 1498 C CA . VAL A 1 192 ? 1.856 -19.534 -2.967 1.00 98.25 192 VAL A CA 1
ATOM 1499 C C . VAL A 1 192 ? 2.047 -18.033 -3.146 1.00 98.25 192 VAL A C 1
ATOM 1501 O O . VAL A 1 192 ? 1.066 -17.308 -3.324 1.00 98.25 192 VAL A O 1
ATOM 1504 N N . THR A 1 193 ? 3.300 -17.576 -3.162 1.00 98.31 193 THR A N 1
ATOM 1505 C CA . THR A 1 193 ? 3.660 -16.172 -3.408 1.00 98.31 193 THR A CA 1
ATOM 1506 C C . THR A 1 193 ? 4.196 -15.991 -4.820 1.00 98.31 193 THR A C 1
ATOM 1508 O O . THR A 1 193 ? 5.127 -16.682 -5.224 1.00 98.31 193 THR A O 1
ATOM 1511 N N . ILE A 1 194 ? 3.628 -15.047 -5.572 1.00 97.50 194 ILE A N 1
ATOM 1512 C CA . ILE A 1 194 ? 4.009 -14.767 -6.961 1.00 97.50 194 ILE A CA 1
ATOM 1513 C C . ILE A 1 194 ? 4.219 -13.265 -7.199 1.00 97.50 194 ILE A C 1
ATOM 1515 O O . ILE A 1 194 ? 3.487 -12.445 -6.634 1.00 97.50 194 ILE A O 1
ATOM 1519 N N . PRO A 1 195 ? 5.178 -12.862 -8.053 1.00 98.25 195 PRO A N 1
ATOM 1520 C CA . PRO A 1 195 ? 5.248 -11.491 -8.545 1.00 98.25 195 PRO A CA 1
ATOM 1521 C C . PRO A 1 195 ? 4.050 -11.217 -9.460 1.00 98.25 195 PRO A C 1
ATOM 1523 O O . PRO A 1 195 ? 3.975 -11.705 -10.586 1.00 98.25 195 PRO A O 1
ATOM 1526 N N . TRP A 1 196 ? 3.104 -10.420 -8.972 1.00 98.62 196 TRP A N 1
ATOM 1527 C CA . TRP A 1 196 ? 1.889 -10.064 -9.697 1.00 98.62 196 TRP A CA 1
ATOM 1528 C C . TRP A 1 196 ? 2.167 -9.067 -10.818 1.00 98.62 196 TRP A C 1
ATOM 1530 O O . TRP A 1 196 ? 1.647 -9.206 -11.917 1.00 98.62 196 TRP A O 1
ATOM 1540 N N . SER A 1 197 ? 2.999 -8.056 -10.572 1.00 98.69 197 SER A N 1
ATOM 1541 C CA . SER A 1 197 ? 3.385 -7.092 -11.606 1.00 98.69 197 SER A CA 1
ATOM 1542 C C . SER A 1 197 ? 4.757 -6.487 -11.356 1.00 98.69 197 SER A C 1
ATOM 1544 O O . SER A 1 197 ? 5.270 -6.532 -10.240 1.00 98.69 197 SER A O 1
ATOM 1546 N N . TYR A 1 198 ? 5.319 -5.885 -12.401 1.00 98.69 198 TYR A N 1
ATOM 1547 C CA . TYR A 1 198 ? 6.666 -5.326 -12.420 1.00 98.69 198 TYR A CA 1
ATOM 1548 C C . TYR A 1 198 ? 6.625 -3.850 -12.805 1.00 98.69 198 TYR A C 1
ATOM 1550 O O . TYR A 1 198 ? 5.684 -3.366 -13.429 1.00 98.69 198 TYR A O 1
ATOM 1558 N N . GLY A 1 199 ? 7.711 -3.140 -12.558 1.00 97.94 199 GLY A N 1
ATOM 1559 C CA . GLY A 1 199 ? 7.930 -1.822 -13.135 1.00 97.94 199 GLY A CA 1
ATOM 1560 C C . GLY A 1 199 ? 7.452 -0.661 -12.283 1.00 97.94 199 GLY A C 1
ATOM 1561 O O . GLY A 1 199 ? 7.170 0.396 -12.843 1.00 97.94 199 GLY A O 1
ATOM 1562 N N . HIS A 1 200 ? 7.380 -0.849 -10.969 1.00 98.19 200 HIS A N 1
ATOM 1563 C CA . HIS A 1 200 ? 7.059 0.206 -10.012 1.00 98.19 200 HIS A CA 1
ATOM 1564 C C . HIS A 1 200 ? 8.332 0.767 -9.382 1.00 98.19 200 HIS A C 1
ATOM 1566 O O . HIS A 1 200 ? 9.329 0.054 -9.240 1.00 98.19 200 HIS A O 1
ATOM 1572 N N . ARG A 1 201 ? 8.303 2.039 -8.979 1.00 97.38 201 ARG A N 1
ATOM 1573 C CA . ARG A 1 201 ? 9.416 2.684 -8.272 1.00 97.38 201 ARG A CA 1
ATOM 1574 C C . ARG A 1 201 ? 9.196 2.660 -6.759 1.00 97.38 201 ARG A C 1
ATOM 1576 O O . ARG A 1 201 ? 9.914 1.972 -6.031 1.00 97.38 201 ARG A O 1
ATOM 1583 N N . THR A 1 202 ? 8.177 3.380 -6.306 1.00 97.25 202 THR A N 1
ATOM 1584 C CA . THR A 1 202 ? 7.741 3.483 -4.910 1.00 97.25 202 THR A CA 1
ATOM 1585 C C . THR A 1 202 ? 6.214 3.362 -4.873 1.00 97.25 202 THR A C 1
ATOM 1587 O O . THR A 1 202 ? 5.512 4.374 -4.768 1.00 97.25 202 THR A O 1
ATOM 1590 N N . PRO A 1 203 ? 5.691 2.131 -4.993 1.00 97.12 203 PRO A N 1
ATOM 1591 C CA . PRO A 1 203 ? 4.257 1.862 -5.045 1.00 97.12 203 PRO A CA 1
ATOM 1592 C C . PRO A 1 203 ? 3.595 1.950 -3.655 1.00 97.12 203 PRO A C 1
ATOM 1594 O O . PRO A 1 203 ? 3.172 0.930 -3.120 1.00 97.12 203 PRO A O 1
ATOM 1597 N N . ASN A 1 204 ? 3.552 3.131 -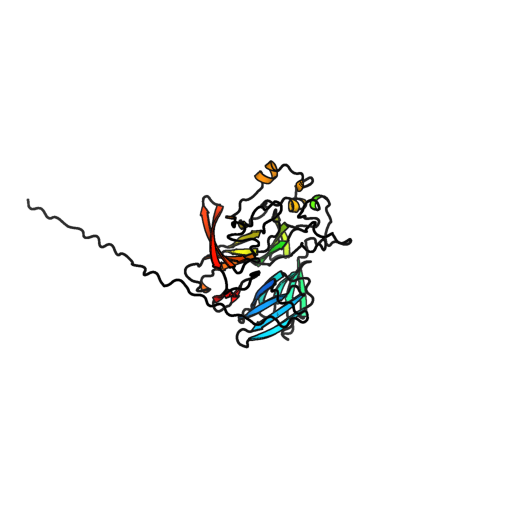3.024 1.00 96.81 204 ASN A N 1
ATOM 1598 C CA . ASN A 1 204 ? 3.107 3.271 -1.625 1.00 96.81 204 ASN A CA 1
ATOM 1599 C C . ASN A 1 204 ? 1.629 2.897 -1.411 1.00 96.81 204 ASN A C 1
ATOM 1601 O O . ASN A 1 204 ? 1.282 2.317 -0.384 1.00 96.81 204 ASN A O 1
ATOM 1605 N N . GLY A 1 205 ? 0.746 3.242 -2.350 1.00 95.50 205 GLY A N 1
ATOM 1606 C CA . GLY A 1 205 ? -0.677 2.948 -2.218 1.00 95.50 205 GLY A CA 1
ATOM 1607 C C . GLY A 1 205 ? -1.110 1.721 -2.991 1.00 95.50 205 GLY A C 1
ATOM 1608 O O . GLY A 1 205 ? -0.763 1.567 -4.160 1.00 95.50 205 GLY A O 1
ATOM 1609 N N . LEU A 1 206 ? -1.937 0.903 -2.348 1.00 97.56 206 LEU A N 1
ATOM 1610 C CA . LEU A 1 206 ? -2.655 -0.220 -2.935 1.00 97.56 206 LEU A CA 1
ATOM 1611 C C . LEU A 1 206 ? -4.120 -0.135 -2.506 1.00 97.56 206 LEU A C 1
ATOM 1613 O O . LEU A 1 206 ? -4.411 0.350 -1.413 1.00 97.56 206 LEU A O 1
ATOM 1617 N N . GLY A 1 207 ? -5.029 -0.602 -3.356 1.00 98.00 207 GLY A N 1
ATOM 1618 C CA . GLY A 1 207 ? -6.451 -0.675 -3.036 1.00 98.00 207 GLY A CA 1
ATOM 1619 C C . GLY A 1 207 ? -7.261 -1.292 -4.162 1.00 98.00 207 GLY A C 1
ATOM 1620 O O . GLY A 1 207 ? -6.889 -1.191 -5.331 1.00 98.00 207 GLY A O 1
ATOM 1621 N N . PHE A 1 208 ? -8.373 -1.925 -3.809 1.00 98.38 208 PHE A N 1
ATOM 1622 C CA . PHE A 1 208 ? -9.351 -2.408 -4.776 1.00 98.38 208 PHE A CA 1
ATOM 1623 C C . PHE A 1 208 ? -10.474 -1.388 -4.956 1.00 98.38 208 PHE A C 1
ATOM 1625 O O . PHE A 1 208 ? -10.890 -0.741 -3.993 1.00 98.38 208 PHE A O 1
ATOM 1632 N N . ASP A 1 209 ? -10.997 -1.266 -6.176 1.00 97.62 209 ASP A N 1
ATOM 1633 C CA . ASP A 1 209 ? -12.319 -0.668 -6.364 1.00 97.62 209 ASP A CA 1
ATOM 1634 C C . ASP A 1 209 ? -13.441 -1.646 -5.959 1.00 97.62 209 ASP A C 1
ATOM 1636 O O . ASP A 1 209 ? -13.210 -2.818 -5.650 1.00 97.62 209 ASP A O 1
ATOM 1640 N N . LEU A 1 210 ? -14.694 -1.185 -5.999 1.00 96.31 210 LEU A N 1
ATOM 1641 C CA . LEU A 1 210 ? -15.850 -2.025 -5.649 1.00 96.31 210 LEU A CA 1
ATOM 1642 C C . LEU A 1 210 ? -16.075 -3.201 -6.622 1.00 96.31 210 LEU A C 1
ATOM 1644 O O . LEU A 1 210 ? -16.767 -4.168 -6.283 1.00 96.31 210 LEU A O 1
ATOM 1648 N N . LYS A 1 211 ? -15.487 -3.133 -7.824 1.00 96.31 211 LYS A N 1
ATOM 1649 C CA . LYS A 1 211 ? -15.551 -4.176 -8.856 1.00 96.31 211 LYS A CA 1
ATOM 1650 C C . LYS A 1 211 ? -14.436 -5.218 -8.704 1.00 96.31 211 LYS A C 1
ATOM 1652 O O . LYS A 1 211 ? -14.514 -6.258 -9.348 1.00 96.31 211 LYS A O 1
ATOM 1657 N N . GLY A 1 212 ? -13.458 -4.990 -7.824 1.00 97.19 212 GLY A N 1
ATOM 1658 C CA . GLY A 1 212 ? -12.319 -5.881 -7.602 1.00 97.19 212 GLY A CA 1
ATOM 1659 C C . GLY A 1 212 ? -11.111 -5.595 -8.499 1.00 97.19 212 GLY A C 1
ATOM 1660 O O . GLY A 1 212 ? -10.199 -6.416 -8.558 1.00 97.19 212 GLY A O 1
ATOM 1661 N N . ASN A 1 213 ? -11.065 -4.448 -9.180 1.00 98.00 213 ASN A N 1
ATOM 1662 C CA . ASN A 1 213 ? -9.872 -4.020 -9.908 1.00 98.00 213 ASN A CA 1
ATOM 1663 C C . ASN A 1 213 ? -8.813 -3.528 -8.915 1.00 98.00 213 ASN A C 1
ATOM 1665 O O . ASN A 1 213 ? -9.101 -2.670 -8.078 1.00 98.00 213 ASN A O 1
ATOM 1669 N N . LEU A 1 214 ? -7.587 -4.046 -9.021 1.00 98.62 214 LEU A N 1
ATOM 1670 C CA . LEU A 1 214 ? -6.463 -3.621 -8.186 1.00 98.62 214 LEU A CA 1
ATOM 1671 C C . LEU A 1 214 ? -5.847 -2.332 -8.731 1.00 98.62 214 LEU A C 1
ATOM 1673 O O . LEU A 1 214 ? -5.434 -2.269 -9.893 1.00 98.62 214 LEU A O 1
ATOM 1677 N N . PHE A 1 215 ? -5.703 -1.332 -7.870 1.00 98.69 215 PHE A N 1
ATOM 1678 C CA . PHE A 1 215 ? -5.033 -0.080 -8.178 1.00 98.69 215 PHE A CA 1
ATOM 1679 C C . PHE A 1 215 ? -3.795 0.132 -7.323 1.00 98.69 215 PHE A C 1
ATOM 1681 O O . PHE A 1 215 ? -3.761 -0.232 -6.148 1.00 98.69 215 PHE A O 1
ATOM 1688 N N . VAL A 1 216 ? -2.789 0.763 -7.928 1.00 98.56 216 VAL A N 1
ATOM 1689 C CA . VAL A 1 216 ? -1.536 1.119 -7.262 1.00 98.56 216 VAL A CA 1
ATOM 1690 C C . VAL A 1 216 ? -1.166 2.557 -7.564 1.00 98.56 216 VAL A C 1
ATOM 1692 O O . VAL A 1 216 ? -1.168 2.967 -8.729 1.00 98.56 216 VAL A O 1
ATOM 1695 N N . THR A 1 217 ? -0.827 3.317 -6.527 1.00 98.44 217 THR A N 1
ATOM 1696 C CA . THR A 1 217 ? -0.200 4.628 -6.689 1.00 98.44 217 THR A CA 1
ATOM 1697 C C . THR A 1 217 ? 1.312 4.481 -6.662 1.00 98.44 217 THR A C 1
ATOM 1699 O O . THR A 1 217 ? 1.867 3.881 -5.746 1.00 98.44 217 THR A O 1
ATOM 1702 N N . ASP A 1 218 ? 1.991 5.036 -7.664 1.00 97.88 218 ASP A N 1
ATOM 1703 C CA . ASP A 1 218 ? 3.454 5.020 -7.755 1.00 97.88 218 ASP A CA 1
ATOM 1704 C C .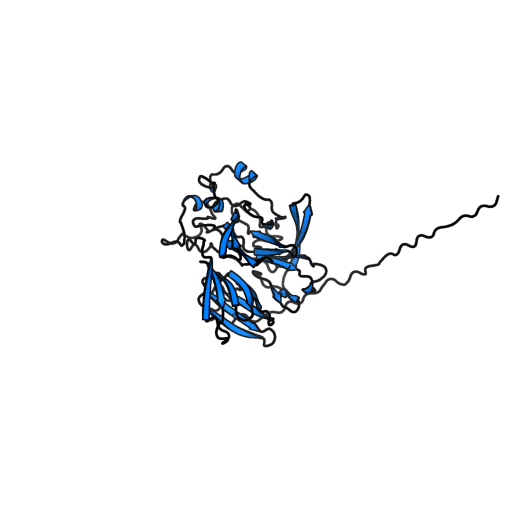 ASP A 1 218 ? 3.995 6.448 -7.666 1.00 97.88 218 ASP A C 1
ATOM 1706 O O . ASP A 1 218 ? 3.485 7.362 -8.329 1.00 97.88 218 ASP A O 1
ATOM 1710 N N . ASN A 1 219 ? 4.991 6.662 -6.806 1.00 97.50 219 ASN A N 1
ATOM 1711 C CA . ASN A 1 219 ? 5.539 7.996 -6.565 1.00 97.50 219 ASN A CA 1
ATOM 1712 C C . ASN A 1 219 ? 6.585 8.358 -7.620 1.00 97.50 219 ASN A C 1
ATOM 1714 O O . ASN A 1 219 ? 7.395 7.532 -8.045 1.00 97.50 219 ASN A O 1
ATOM 1718 N N . GLN A 1 220 ? 6.590 9.634 -7.997 1.00 95.25 220 GLN A N 1
ATOM 1719 C CA . GLN A 1 220 ? 7.532 10.206 -8.950 1.00 95.25 220 GLN A CA 1
ATOM 1720 C C . GLN A 1 220 ? 9.001 9.939 -8.595 1.00 95.25 220 GLN A C 1
ATOM 1722 O O . GLN A 1 220 ? 9.351 9.747 -7.430 1.00 95.25 220 GLN A O 1
ATOM 1727 N N . GLY A 1 221 ? 9.860 10.001 -9.608 1.00 94.31 221 GLY A N 1
ATOM 1728 C CA . GLY A 1 221 ? 11.310 10.042 -9.492 1.00 94.31 221 GLY A CA 1
ATOM 1729 C C . GLY A 1 221 ? 11.972 9.632 -10.802 1.00 94.31 221 GLY A C 1
ATOM 1730 O O . GLY A 1 221 ? 11.433 9.860 -11.887 1.00 94.31 221 GLY A O 1
ATOM 1731 N N . ASP A 1 222 ? 13.137 8.998 -10.718 1.00 93.88 222 ASP A N 1
ATOM 1732 C CA . ASP A 1 222 ? 13.773 8.371 -11.874 1.00 93.88 222 ASP A CA 1
ATOM 1733 C C . ASP A 1 222 ? 12.823 7.377 -12.557 1.00 93.88 222 ASP A C 1
ATOM 1735 O O . ASP A 1 222 ? 12.061 6.668 -11.905 1.00 93.88 222 ASP A O 1
ATOM 1739 N N . TRP A 1 223 ? 12.813 7.391 -13.894 1.00 92.81 223 TRP A N 1
ATOM 1740 C CA . TRP A 1 223 ? 11.882 6.650 -14.765 1.00 92.81 223 TRP A CA 1
ATOM 1741 C C . TRP A 1 223 ? 10.380 6.971 -14.592 1.00 92.81 223 TRP A C 1
ATOM 1743 O O . TRP A 1 223 ? 9.574 6.705 -15.490 1.00 92.81 223 TRP A O 1
ATOM 1753 N N . VAL A 1 224 ? 9.982 7.614 -13.495 1.00 93.62 224 VAL A N 1
ATOM 1754 C CA . VAL A 1 224 ? 8.604 7.959 -13.140 1.00 93.62 224 VAL A CA 1
ATOM 1755 C C . VAL A 1 224 ? 8.477 9.484 -13.076 1.00 93.62 224 VAL A C 1
ATOM 1757 O O . VAL A 1 224 ? 8.354 10.065 -12.010 1.00 93.62 224 VAL A O 1
ATOM 1760 N N . GLY A 1 225 ? 8.465 10.161 -14.231 1.00 92.50 225 GLY A N 1
ATOM 1761 C CA . GLY A 1 225 ? 8.515 11.639 -14.274 1.00 92.50 225 GLY A CA 1
ATOM 1762 C C . GLY A 1 225 ? 7.378 12.385 -13.552 1.00 92.50 225 GLY A C 1
ATOM 1763 O O . GLY A 1 225 ? 7.513 13.555 -13.223 1.00 92.50 225 GLY A O 1
ATOM 1764 N N . SER A 1 226 ? 6.259 11.714 -13.288 1.00 96.44 226 SER A N 1
ATOM 1765 C CA . SER A 1 226 ? 5.170 12.213 -12.448 1.00 96.44 226 SER A CA 1
ATOM 1766 C C . SER A 1 226 ? 4.455 11.030 -11.799 1.00 96.44 226 SER A C 1
ATOM 1768 O O . SER A 1 226 ? 4.500 9.923 -12.358 1.00 96.44 226 SER A O 1
ATOM 1770 N N . SER A 1 227 ? 3.839 11.248 -10.639 1.00 98.06 227 SER A N 1
ATOM 1771 C CA . SER A 1 227 ? 3.156 10.212 -9.864 1.00 98.06 227 SER A CA 1
ATOM 1772 C C . SER A 1 227 ? 1.900 9.728 -10.587 1.00 98.06 227 SER A C 1
ATOM 1774 O O . SER A 1 227 ? 1.271 10.475 -11.340 1.00 98.06 227 SER A O 1
ATOM 1776 N N . LYS A 1 228 ? 1.546 8.453 -10.417 1.00 97.75 228 LYS A N 1
ATOM 1777 C CA . LYS A 1 228 ? 0.515 7.791 -11.238 1.00 97.75 228 LYS A CA 1
ATOM 1778 C C . LYS A 1 228 ? -0.401 6.918 -10.402 1.00 97.75 228 LYS A C 1
ATOM 1780 O O . LYS A 1 228 ? 0.025 6.413 -9.372 1.00 97.75 228 LYS A O 1
ATOM 1785 N N . LEU A 1 229 ? -1.616 6.707 -10.899 1.00 98.75 229 LEU A N 1
ATOM 1786 C CA . LEU A 1 229 ? -2.498 5.610 -10.520 1.00 98.75 229 LEU A CA 1
ATOM 1787 C C . LEU A 1 229 ? -2.517 4.589 -11.660 1.00 98.75 229 LEU A C 1
ATOM 1789 O O . LEU A 1 229 ? -2.893 4.910 -12.792 1.00 98.75 229 LEU A O 1
ATOM 1793 N N . PHE A 1 230 ? -2.129 3.358 -11.366 1.00 98.50 230 PHE A N 1
ATOM 1794 C CA . PHE A 1 230 ? -2.151 2.248 -12.307 1.00 98.50 230 PHE A CA 1
ATOM 1795 C C . PHE A 1 230 ? -3.293 1.292 -11.985 1.00 98.50 230 PHE A C 1
ATOM 1797 O O . PHE A 1 230 ? -3.459 0.921 -10.829 1.00 98.50 230 PHE A O 1
ATOM 1804 N N . HIS A 1 231 ? -4.021 0.841 -13.009 1.00 98.50 231 HIS A N 1
ATOM 1805 C CA . HIS A 1 231 ? -4.802 -0.392 -12.930 1.00 98.50 231 HIS A CA 1
ATOM 1806 C C . HIS A 1 231 ? -3.837 -1.571 -13.117 1.00 98.50 231 HIS A C 1
ATOM 1808 O O . HIS A 1 231 ? -3.264 -1.763 -14.199 1.00 98.50 231 HIS A O 1
ATOM 1814 N N . VAL A 1 232 ? -3.603 -2.318 -12.040 1.00 97.94 232 VAL A N 1
ATOM 1815 C CA . VAL A 1 232 ? -2.577 -3.357 -11.983 1.00 97.94 232 VAL A CA 1
ATOM 1816 C C . VAL A 1 232 ? -3.139 -4.722 -12.365 1.00 97.94 232 VAL A C 1
ATOM 1818 O O . VAL A 1 232 ? -4.062 -5.222 -11.731 1.00 97.94 232 VAL A O 1
ATOM 1821 N N . LYS A 1 233 ? -2.543 -5.348 -13.385 1.00 97.56 233 LYS A N 1
ATOM 1822 C CA . LYS A 1 233 ? -2.894 -6.689 -13.867 1.00 97.56 233 LYS A CA 1
ATOM 1823 C C . LYS A 1 233 ? -1.665 -7.593 -13.879 1.00 97.56 233 LYS A C 1
ATOM 1825 O O . LYS A 1 233 ? -0.533 -7.110 -13.968 1.00 97.56 233 LYS A O 1
ATOM 1830 N N . GLU A 1 234 ? -1.921 -8.894 -13.831 1.00 98.12 234 GLU A N 1
ATOM 1831 C CA . GLU A 1 234 ? -0.897 -9.933 -13.789 1.00 98.12 234 GLU A CA 1
ATOM 1832 C C . GLU A 1 234 ? 0.145 -9.798 -14.909 1.00 98.12 234 GLU A C 1
ATOM 1834 O O . GLU A 1 234 ? -0.179 -9.532 -16.069 1.00 98.12 234 GLU A O 1
ATOM 1839 N N . GLY A 1 235 ? 1.418 -9.972 -14.556 1.00 98.06 235 GLY A N 1
ATOM 1840 C CA . GLY A 1 235 ? 2.554 -10.067 -15.471 1.00 98.06 235 GLY A CA 1
ATOM 1841 C C . GLY A 1 235 ? 2.950 -8.770 -16.187 1.00 98.06 235 GLY A C 1
ATOM 1842 O O . GLY A 1 235 ? 4.024 -8.741 -16.806 1.00 98.06 235 GLY A O 1
ATOM 1843 N N . ARG A 1 236 ? 2.130 -7.710 -16.097 1.00 97.94 236 ARG A N 1
ATOM 1844 C CA . ARG A 1 236 ? 2.333 -6.421 -16.776 1.00 97.94 236 ARG A CA 1
ATOM 1845 C C . ARG A 1 236 ? 3.500 -5.620 -16.179 1.00 97.94 236 ARG A C 1
ATOM 1847 O O . ARG A 1 236 ? 3.894 -5.807 -15.025 1.00 97.94 236 ARG A O 1
ATOM 1854 N N . PHE A 1 237 ? 4.051 -4.722 -16.999 1.00 98.38 237 PHE A N 1
ATOM 1855 C CA . PHE A 1 237 ? 5.157 -3.823 -16.659 1.00 98.38 237 PHE A CA 1
ATOM 1856 C C . PHE A 1 237 ? 4.698 -2.358 -16.643 1.00 98.38 237 PHE A C 1
ATOM 1858 O O . PHE A 1 237 ? 4.085 -1.899 -17.605 1.00 98.38 237 PHE A O 1
ATOM 1865 N N . TYR A 1 238 ? 5.026 -1.607 -15.589 1.00 98.00 238 TYR A N 1
ATOM 1866 C CA . TYR A 1 238 ? 4.492 -0.256 -15.342 1.00 98.00 238 TYR A CA 1
ATOM 1867 C C . TYR A 1 238 ? 5.493 0.901 -15.554 1.00 98.00 238 TYR A C 1
ATOM 1869 O O . TYR A 1 238 ? 5.117 2.077 -15.520 1.00 98.00 238 TYR A O 1
ATOM 1877 N N . GLY A 1 239 ? 6.735 0.588 -15.944 1.00 96.12 239 GLY A N 1
ATOM 1878 C CA . GLY A 1 239 ? 7.672 1.550 -16.538 1.00 96.12 239 GLY A CA 1
ATOM 1879 C C . GLY A 1 239 ? 9.060 1.619 -15.903 1.00 96.12 239 GLY A C 1
ATOM 1880 O O . GLY A 1 239 ? 10.011 1.933 -16.613 1.00 96.12 239 GLY A O 1
ATOM 1881 N N . HIS A 1 240 ? 9.215 1.314 -14.614 1.00 97.50 240 HIS A N 1
ATOM 1882 C CA . HIS A 1 240 ? 10.516 1.369 -13.942 1.00 97.50 240 HIS A CA 1
ATOM 1883 C C . HIS A 1 240 ? 11.352 0.098 -14.184 1.00 97.50 240 HIS A C 1
ATOM 1885 O O . HIS A 1 240 ? 11.065 -0.965 -13.637 1.00 97.50 240 HIS A O 1
ATOM 1891 N N . ALA A 1 241 ? 12.433 0.190 -14.958 1.00 97.25 241 ALA A N 1
ATOM 1892 C CA . ALA A 1 241 ? 13.133 -0.988 -15.483 1.00 97.25 241 ALA A CA 1
ATOM 1893 C C . ALA A 1 241 ? 13.722 -1.945 -14.423 1.00 97.25 241 ALA A C 1
ATOM 1895 O O . ALA A 1 241 ? 13.743 -3.148 -14.654 1.00 97.25 241 ALA A O 1
ATOM 1896 N N . ALA A 1 242 ? 14.169 -1.453 -13.259 1.00 97.25 242 ALA A N 1
ATOM 1897 C CA . ALA A 1 242 ? 14.982 -2.239 -12.313 1.00 97.25 242 ALA A CA 1
ATOM 1898 C C . ALA A 1 242 ? 14.403 -3.621 -11.935 1.00 97.25 242 ALA A C 1
ATOM 1900 O O . ALA A 1 242 ? 15.133 -4.614 -11.903 1.00 97.25 242 ALA A O 1
ATOM 1901 N N . SER A 1 243 ? 13.090 -3.697 -11.695 1.00 97.81 243 SER A N 1
ATOM 1902 C CA . SER A 1 243 ? 12.392 -4.937 -11.307 1.00 97.81 243 SER A CA 1
ATOM 1903 C C . SER A 1 243 ? 12.423 -6.040 -12.376 1.00 97.81 243 SER A C 1
ATOM 1905 O O . SER A 1 243 ? 12.258 -7.214 -12.046 1.00 97.81 243 SER A O 1
ATOM 1907 N N . LEU A 1 244 ? 12.687 -5.700 -13.647 1.00 98.12 244 LEU A N 1
ATOM 1908 C CA . LEU A 1 244 ? 12.793 -6.676 -14.736 1.00 98.12 244 LEU A CA 1
ATOM 1909 C C . LEU A 1 244 ? 13.947 -7.662 -14.528 1.00 98.12 244 LEU A C 1
ATOM 1911 O O . LEU A 1 244 ? 13.885 -8.761 -15.062 1.00 98.12 244 LEU A O 1
ATOM 1915 N N . THR A 1 245 ? 14.923 -7.336 -13.671 1.00 97.88 245 THR A N 1
ATOM 1916 C CA . THR A 1 245 ? 15.964 -8.272 -13.200 1.00 97.88 245 THR A CA 1
ATOM 1917 C C . THR A 1 245 ? 15.377 -9.608 -12.732 1.00 97.88 245 THR A C 1
ATOM 1919 O O . THR A 1 245 ? 15.993 -10.658 -12.912 1.00 97.88 245 THR A O 1
ATOM 1922 N N . TRP A 1 246 ? 14.177 -9.558 -12.144 1.00 97.81 246 TRP A N 1
ATOM 1923 C CA . TRP A 1 246 ? 13.474 -10.690 -11.540 1.00 97.81 246 TRP A CA 1
ATOM 1924 C C . TRP A 1 246 ? 12.274 -11.163 -12.364 1.00 97.81 246 TRP A C 1
ATOM 1926 O O . TRP A 1 246 ? 11.491 -11.995 -11.900 1.00 97.81 246 TRP A O 1
ATOM 1936 N N . LYS A 1 247 ? 12.087 -10.630 -13.576 1.00 97.50 247 LYS A N 1
ATOM 1937 C CA . LYS A 1 247 ? 11.065 -11.121 -14.497 1.00 97.50 247 LYS A CA 1
ATOM 1938 C C . LYS A 1 247 ? 11.628 -12.322 -15.254 1.00 97.50 247 LYS A C 1
ATOM 1940 O O . LYS A 1 247 ? 12.664 -12.219 -15.902 1.00 97.50 247 LYS A O 1
ATOM 1945 N N . SER A 1 248 ? 10.931 -13.456 -15.179 1.00 95.25 248 SER A N 1
ATOM 1946 C CA . SER A 1 248 ? 11.319 -14.663 -15.918 1.00 95.25 248 SER A CA 1
ATOM 1947 C C . SER A 1 248 ? 11.477 -14.366 -17.416 1.00 95.25 248 SER A C 1
ATOM 1949 O O . SER A 1 248 ? 10.628 -13.693 -18.007 1.00 95.25 248 SER A O 1
ATOM 1951 N N . GLY A 1 249 ? 12.576 -14.846 -18.004 1.00 93.94 249 GLY A N 1
ATOM 1952 C CA . GLY A 1 249 ? 12.928 -14.652 -19.413 1.00 93.94 249 GLY A CA 1
ATOM 1953 C C . GLY A 1 249 ? 13.523 -13.285 -19.769 1.00 93.94 249 GLY A C 1
ATOM 1954 O O . GLY A 1 249 ? 13.783 -13.042 -20.944 1.00 93.94 249 GLY A O 1
ATOM 1955 N N . PHE A 1 250 ? 13.731 -12.383 -18.801 1.00 95.50 250 PHE A N 1
ATOM 1956 C CA . PHE A 1 250 ? 14.423 -11.119 -19.051 1.00 95.50 250 PHE A CA 1
ATOM 1957 C C . PHE A 1 250 ? 15.940 -11.277 -18.866 1.00 95.50 250 PHE A C 1
ATOM 1959 O O . PHE A 1 250 ? 16.441 -11.469 -17.753 1.00 95.50 250 PHE A O 1
ATOM 1966 N N . GLU A 1 251 ? 16.668 -11.147 -19.971 1.00 91.44 251 GLU A N 1
ATOM 1967 C CA . GLU A 1 251 ? 18.125 -11.273 -20.026 1.00 91.44 251 GLU A CA 1
ATOM 1968 C C . GLU A 1 251 ? 18.824 -9.906 -20.012 1.00 91.44 251 GLU A C 1
ATOM 1970 O O . GLU A 1 251 ? 18.260 -8.887 -20.412 1.00 91.44 251 GLU A O 1
ATOM 1975 N N . GLY A 1 252 ? 20.081 -9.883 -19.565 1.00 92.50 252 GLY A N 1
ATOM 1976 C CA . GLY A 1 252 ? 20.889 -8.659 -19.507 1.00 92.50 252 GLY A CA 1
ATOM 1977 C C . GLY A 1 252 ? 20.515 -7.703 -18.366 1.00 92.50 252 GLY A C 1
ATOM 1978 O O . GLY A 1 252 ? 19.756 -8.050 -17.455 1.00 92.50 252 GLY A O 1
ATOM 1979 N N . ALA A 1 253 ? 21.110 -6.507 -18.382 1.00 93.06 253 ALA A N 1
ATOM 1980 C CA . ALA A 1 253 ? 20.892 -5.468 -17.377 1.00 93.06 253 ALA A CA 1
ATOM 1981 C C . ALA A 1 253 ? 19.679 -4.593 -17.756 1.00 93.06 253 ALA A C 1
ATOM 1983 O O . ALA A 1 253 ? 19.716 -3.925 -18.790 1.00 93.06 253 ALA A O 1
ATOM 1984 N N . PRO A 1 254 ? 18.611 -4.520 -16.935 1.00 94.00 254 PRO A N 1
ATOM 1985 C CA . PRO A 1 254 ? 17.390 -3.810 -17.326 1.00 94.00 254 PRO A CA 1
ATOM 1986 C C . PRO A 1 254 ? 17.558 -2.329 -17.661 1.00 94.00 254 PRO A C 1
ATOM 1988 O O . PRO A 1 254 ? 16.837 -1.812 -18.507 1.00 94.00 254 PRO A O 1
ATOM 1991 N N . LEU A 1 255 ? 18.489 -1.639 -16.996 1.00 91.50 255 LEU A N 1
ATOM 1992 C CA . LEU A 1 255 ? 18.741 -0.217 -17.243 1.00 91.50 255 LEU A CA 1
ATOM 1993 C C . LEU A 1 255 ? 19.529 0.047 -18.536 1.00 91.50 255 LEU A C 1
ATOM 1995 O O . LEU A 1 255 ? 19.590 1.194 -18.969 1.00 91.50 255 LEU A O 1
ATOM 1999 N N . GLU A 1 256 ? 20.111 -0.987 -19.145 1.00 93.88 256 GLU A N 1
ATOM 2000 C CA . GLU A 1 256 ? 20.829 -0.910 -20.424 1.00 93.88 256 GLU A CA 1
ATOM 2001 C C . GLU A 1 256 ? 19.945 -1.327 -21.612 1.00 93.88 256 GLU A C 1
ATOM 2003 O O . GLU A 1 256 ? 20.363 -1.221 -22.763 1.00 93.88 256 GLU A O 1
ATOM 2008 N N . ALA A 1 257 ? 18.718 -1.792 -21.349 1.00 94.75 257 ALA A N 1
ATOM 2009 C CA . ALA A 1 257 ? 17.774 -2.175 -22.391 1.00 94.75 257 ALA A CA 1
ATOM 2010 C C . ALA A 1 257 ? 17.361 -0.970 -23.253 1.00 94.75 257 ALA A C 1
ATOM 2012 O O . ALA A 1 257 ? 17.207 0.146 -22.748 1.00 94.75 257 ALA A O 1
ATOM 2013 N N . ASP A 1 258 ? 17.118 -1.207 -24.549 1.00 95.25 258 ASP A N 1
ATOM 2014 C CA . ASP A 1 258 ? 16.649 -0.159 -25.460 1.00 95.25 258 ASP A CA 1
ATOM 2015 C C . ASP A 1 258 ? 15.320 0.426 -24.933 1.00 95.25 258 ASP A C 1
ATOM 2017 O O . ASP A 1 258 ? 14.338 -0.312 -24.751 1.00 95.25 258 ASP A O 1
ATOM 2021 N N . PRO A 1 259 ? 15.234 1.752 -24.708 1.00 93.81 259 PRO A N 1
ATOM 2022 C CA . PRO A 1 259 ? 14.000 2.405 -24.284 1.00 93.81 259 PRO A CA 1
ATOM 2023 C C . PRO A 1 259 ? 12.787 2.089 -25.168 1.00 93.81 259 PRO A C 1
ATOM 2025 O O . PRO A 1 259 ? 11.658 2.090 -24.673 1.00 93.81 259 PRO A O 1
ATOM 2028 N N . LYS A 1 260 ? 12.985 1.799 -26.461 1.00 95.62 260 LYS A N 1
ATOM 2029 C CA . LYS A 1 260 ? 11.911 1.396 -27.381 1.00 95.62 260 LYS A CA 1
ATOM 2030 C C . LYS A 1 260 ? 11.307 0.050 -27.004 1.00 95.62 260 LYS A C 1
ATOM 2032 O O . LYS A 1 260 ? 10.096 -0.116 -27.132 1.00 95.62 260 LYS A O 1
ATOM 2037 N N . ASP A 1 261 ? 12.108 -0.893 -26.524 1.00 95.56 261 ASP A N 1
ATOM 2038 C CA . ASP A 1 261 ? 11.618 -2.209 -26.114 1.00 95.56 261 ASP A CA 1
ATOM 2039 C C . ASP A 1 261 ? 10.919 -2.136 -24.756 1.00 95.56 261 ASP A C 1
ATOM 2041 O O . ASP A 1 261 ? 9.820 -2.672 -24.593 1.00 95.56 261 ASP A O 1
ATOM 2045 N N . LEU A 1 262 ? 11.466 -1.351 -23.824 1.00 95.56 262 LEU A N 1
ATOM 2046 C CA . LEU A 1 262 ? 10.786 -1.029 -22.567 1.00 95.56 262 LEU A CA 1
ATOM 2047 C C . LEU A 1 262 ? 9.433 -0.341 -22.812 1.00 95.56 262 LEU A C 1
ATOM 2049 O O . LEU A 1 262 ? 8.444 -0.662 -22.151 1.00 95.56 262 LEU A O 1
ATOM 2053 N N . ALA A 1 263 ? 9.361 0.570 -23.787 1.00 95.00 263 ALA A N 1
ATOM 2054 C CA . ALA A 1 263 ? 8.128 1.262 -24.147 1.00 95.00 263 ALA A CA 1
ATOM 2055 C C . ALA A 1 263 ? 7.051 0.323 -24.718 1.00 95.00 263 ALA A C 1
ATOM 2057 O O . ALA A 1 263 ? 5.876 0.528 -24.421 1.00 95.00 263 ALA A O 1
ATOM 2058 N N . LYS A 1 264 ? 7.425 -0.717 -25.481 1.00 95.81 264 LYS A N 1
ATOM 2059 C CA . LYS A 1 264 ? 6.478 -1.718 -26.018 1.00 95.81 264 LYS A CA 1
ATOM 2060 C C . LYS A 1 264 ? 5.821 -2.558 -24.919 1.00 95.81 264 LYS A C 1
ATOM 2062 O O . LYS A 1 264 ? 4.661 -2.927 -25.053 1.00 95.81 264 LYS A O 1
ATOM 2067 N N . MET A 1 265 ? 6.549 -2.857 -23.840 1.00 95.69 265 MET A N 1
ATOM 2068 C CA . MET A 1 265 ? 6.028 -3.635 -22.704 1.00 95.69 265 MET A CA 1
ATOM 2069 C C . MET A 1 265 ? 5.221 -2.790 -21.711 1.00 95.69 265 MET A C 1
ATOM 2071 O O . MET A 1 265 ? 4.499 -3.327 -20.868 1.00 95.69 265 MET A O 1
ATOM 2075 N N . ARG A 1 266 ? 5.397 -1.466 -21.749 1.00 96.44 266 ARG A N 1
ATOM 2076 C CA . ARG A 1 266 ? 4.882 -0.555 -20.732 1.00 96.44 266 ARG A CA 1
ATOM 2077 C C . ARG A 1 266 ? 3.364 -0.431 -20.791 1.00 96.44 266 ARG A C 1
ATOM 2079 O O . ARG A 1 266 ? 2.776 -0.074 -21.807 1.00 96.44 266 ARG A O 1
ATOM 2086 N N . THR A 1 267 ? 2.748 -0.590 -19.630 1.00 96.94 267 THR A N 1
ATOM 2087 C CA . THR A 1 267 ? 1.331 -0.325 -19.392 1.00 96.94 267 THR A CA 1
ATOM 2088 C C . THR A 1 267 ? 1.131 1.141 -19.022 1.00 96.94 267 THR A C 1
ATOM 2090 O O . THR A 1 267 ? 1.908 1.727 -18.262 1.00 96.94 267 THR A O 1
ATOM 2093 N N . ARG A 1 268 ? 0.094 1.761 -19.590 1.00 95.62 268 ARG A N 1
ATOM 2094 C CA . ARG A 1 268 ? -0.253 3.160 -19.316 1.00 95.62 268 ARG A CA 1
ATOM 2095 C C . ARG A 1 268 ? -0.938 3.293 -17.955 1.00 95.62 268 ARG A C 1
ATOM 2097 O O . ARG A 1 268 ? -1.561 2.356 -17.465 1.00 95.62 268 ARG A O 1
ATOM 2104 N N . ALA A 1 269 ? -0.797 4.465 -17.346 1.00 97.44 269 ALA A N 1
ATOM 2105 C CA . ALA A 1 269 ? -1.538 4.801 -16.137 1.00 97.44 269 ALA A CA 1
ATOM 2106 C C . ALA A 1 269 ? -3.006 5.070 -16.450 1.00 97.44 269 ALA A C 1
ATOM 2108 O O . ALA A 1 269 ? -3.310 5.618 -17.508 1.00 97.44 269 ALA A O 1
ATOM 2109 N N . ALA A 1 270 ? -3.873 4.741 -15.494 1.00 98.19 270 ALA A N 1
ATOM 2110 C CA . ALA A 1 270 ? -5.267 5.163 -15.522 1.00 98.19 270 ALA A CA 1
ATOM 2111 C C . ALA A 1 270 ? -5.366 6.673 -15.259 1.00 98.19 270 ALA A C 1
ATOM 2113 O O . ALA A 1 270 ? -6.146 7.367 -15.904 1.00 98.19 270 ALA A O 1
ATOM 2114 N N . VAL A 1 271 ? -4.530 7.188 -14.346 1.00 98.44 271 VAL A N 1
ATOM 2115 C CA . VAL A 1 271 ? -4.424 8.619 -14.031 1.00 98.44 271 VAL A CA 1
ATOM 2116 C C . VAL A 1 271 ? -2.959 9.005 -13.842 1.00 98.44 271 VAL A C 1
ATOM 2118 O O . VAL A 1 271 ? -2.197 8.299 -13.182 1.00 98.44 271 VAL A O 1
ATOM 2121 N N . VAL A 1 272 ? -2.559 10.147 -14.397 1.00 98.19 272 VAL A N 1
ATOM 2122 C CA . VAL A 1 272 ? -1.294 10.817 -14.066 1.00 98.19 272 VAL A CA 1
ATOM 2123 C C . VAL A 1 272 ? -1.638 12.004 -13.179 1.00 98.19 272 VAL A C 1
ATOM 2125 O O . VAL A 1 272 ? -2.433 12.844 -13.589 1.00 98.19 272 VAL A O 1
ATOM 2128 N N . PHE A 1 273 ? -1.066 12.079 -11.980 1.00 97.94 273 PHE A N 1
ATOM 2129 C CA . PHE A 1 273 ? -1.312 13.190 -11.066 1.00 97.94 273 PHE A CA 1
ATOM 2130 C C . PHE A 1 273 ? -0.364 14.344 -11.401 1.00 97.94 273 PHE A C 1
ATOM 2132 O O . PHE A 1 273 ? 0.841 14.166 -11.244 1.00 97.94 273 PHE A O 1
ATOM 2139 N N . PRO A 1 274 ? -0.850 15.526 -11.826 1.00 96.12 274 PRO A N 1
ATOM 2140 C CA . PRO A 1 274 ? 0.021 16.674 -12.058 1.00 96.12 274 PRO A CA 1
ATOM 2141 C C . PRO A 1 274 ? 0.946 16.953 -10.865 1.00 96.12 274 PRO A C 1
ATOM 2143 O O . PRO A 1 274 ? 0.492 17.118 -9.728 1.00 96.12 274 PRO A O 1
ATOM 2146 N N . HIS A 1 275 ? 2.254 16.987 -11.130 1.00 95.12 275 HIS A N 1
ATOM 2147 C CA . HIS A 1 275 ? 3.260 17.199 -10.094 1.00 95.12 275 HIS A CA 1
ATOM 2148 C C . HIS A 1 275 ? 3.158 18.619 -9.524 1.00 95.12 275 HIS A C 1
ATOM 2150 O O . HIS A 1 275 ? 2.911 19.580 -10.253 1.00 95.12 275 HIS A O 1
ATOM 2156 N N . GLY A 1 276 ? 3.339 18.757 -8.214 1.00 91.56 276 GLY A N 1
ATOM 2157 C CA . GLY A 1 276 ? 3.195 20.005 -7.471 1.00 91.56 276 GLY A CA 1
ATOM 2158 C C . GLY A 1 276 ? 1.738 20.383 -7.210 1.00 91.56 276 GLY A C 1
ATOM 2159 O O . GLY A 1 276 ? 1.357 20.585 -6.061 1.00 91.56 276 GLY A O 1
ATOM 2160 N N . SER A 1 277 ? 0.914 20.462 -8.257 1.00 92.25 277 SER A N 1
ATOM 2161 C CA . SER A 1 277 ? -0.457 20.970 -8.140 1.00 92.25 277 SER A CA 1
ATOM 2162 C C . SER A 1 277 ? -1.469 19.935 -7.653 1.00 92.25 277 SER A C 1
ATOM 2164 O O . SER A 1 277 ? -2.401 20.322 -6.951 1.00 92.25 277 SER A O 1
ATOM 2166 N N . MET A 1 278 ? -1.294 18.641 -7.954 1.00 95.12 278 MET A N 1
ATOM 2167 C CA . MET A 1 278 ? -2.235 17.582 -7.557 1.00 95.12 278 MET A CA 1
ATOM 2168 C C . MET A 1 278 ? -1.663 16.632 -6.503 1.00 95.12 278 MET A C 1
ATOM 2170 O O . MET A 1 278 ? -2.210 16.556 -5.404 1.00 95.12 278 MET A O 1
ATOM 2174 N N . ALA A 1 279 ? -0.583 15.915 -6.818 1.00 95.69 279 ALA A N 1
ATOM 2175 C CA . ALA A 1 279 ? 0.058 14.996 -5.880 1.00 95.69 279 ALA A CA 1
ATOM 2176 C C . ALA A 1 279 ? 1.542 14.815 -6.205 1.00 95.69 279 ALA A C 1
ATOM 2178 O O . ALA A 1 279 ? 1.924 14.613 -7.360 1.00 95.69 279 ALA A O 1
ATOM 2179 N N . ASN A 1 280 ? 2.376 14.835 -5.168 1.00 94.88 280 ASN A N 1
ATOM 2180 C CA . ASN A 1 280 ? 3.803 14.559 -5.281 1.00 94.88 280 ASN A CA 1
ATOM 2181 C C . ASN A 1 280 ? 4.098 13.129 -4.855 1.00 94.88 280 ASN A C 1
ATOM 2183 O O . ASN A 1 280 ? 4.779 12.403 -5.577 1.00 94.88 280 ASN A O 1
ATOM 2187 N N . SER A 1 281 ? 3.516 12.711 -3.736 1.00 96.12 281 SER A N 1
ATOM 2188 C CA . SER A 1 281 ? 3.729 11.393 -3.143 1.00 96.12 281 SER A CA 1
ATOM 2189 C C . SER A 1 281 ? 2.374 10.794 -2.755 1.00 96.12 281 SER A C 1
ATOM 2191 O O . SER A 1 281 ? 2.020 10.806 -1.572 1.00 96.12 281 SER A O 1
ATOM 2193 N N . PRO A 1 282 ? 1.568 10.349 -3.742 1.00 97.50 282 PRO A N 1
ATOM 2194 C CA . PRO A 1 282 ? 0.281 9.725 -3.466 1.00 97.50 282 PRO A CA 1
ATOM 2195 C C . PRO A 1 282 ? 0.458 8.436 -2.657 1.00 97.50 282 PRO A C 1
ATOM 2197 O O . PRO A 1 282 ? 1.456 7.725 -2.800 1.00 97.50 282 PRO A O 1
ATOM 2200 N N . THR A 1 283 ? -0.513 8.150 -1.801 1.00 97.19 283 THR A N 1
ATOM 2201 C CA . THR A 1 283 ? -0.471 7.050 -0.830 1.00 97.19 283 THR A CA 1
ATOM 2202 C C . THR A 1 283 ? -1.663 6.115 -1.060 1.00 97.19 283 THR A C 1
ATOM 2204 O O . THR A 1 283 ? -2.041 5.916 -2.219 1.00 97.19 283 THR A O 1
ATOM 2207 N N . GLN A 1 284 ? -2.213 5.497 -0.007 1.00 97.00 284 GLN A N 1
ATOM 2208 C CA . GLN A 1 284 ? -3.266 4.481 -0.072 1.00 97.00 284 GLN A CA 1
ATOM 2209 C C . GLN A 1 284 ? -4.421 4.864 -1.004 1.00 97.00 284 GLN A C 1
ATOM 2211 O O . GLN A 1 284 ? -4.860 6.015 -1.041 1.00 97.00 284 GLN A O 1
ATOM 2216 N N . VAL A 1 285 ? -4.911 3.860 -1.734 1.00 98.00 285 VAL A N 1
ATOM 2217 C CA . VAL A 1 285 ? -6.111 3.946 -2.565 1.00 98.00 285 VAL A CA 1
ATOM 2218 C C . VAL A 1 285 ? -7.265 3.347 -1.774 1.00 98.00 285 VAL A C 1
ATOM 2220 O O . VAL A 1 285 ? -7.166 2.215 -1.309 1.00 98.00 285 VAL A O 1
ATOM 2223 N N . LEU A 1 286 ? -8.364 4.080 -1.636 1.00 97.75 286 LEU A N 1
ATOM 2224 C CA . LEU A 1 286 ? -9.530 3.627 -0.885 1.00 97.75 286 LEU A CA 1
ATOM 2225 C C . LEU A 1 286 ? -10.804 3.880 -1.688 1.00 97.75 286 LEU A C 1
ATOM 2227 O O . LEU A 1 286 ? -11.099 5.016 -2.049 1.00 97.75 286 LEU A O 1
ATOM 2231 N N . ALA A 1 287 ? -11.574 2.834 -1.977 1.00 97.62 287 ALA A N 1
ATOM 2232 C CA . ALA A 1 287 ? -12.872 3.001 -2.619 1.00 97.62 287 ALA A CA 1
ATOM 2233 C C . ALA A 1 287 ? -13.893 3.592 -1.641 1.00 97.62 287 ALA A C 1
ATOM 2235 O O . ALA A 1 287 ? -13.953 3.198 -0.475 1.00 97.62 287 ALA A O 1
ATOM 2236 N N . ILE A 1 288 ? -14.731 4.503 -2.128 1.00 97.06 288 ILE A N 1
ATOM 2237 C CA . ILE A 1 288 ? -15.876 5.014 -1.375 1.00 97.06 288 ILE A CA 1
ATOM 2238 C C . ILE A 1 288 ? -16.967 3.948 -1.419 1.00 97.06 288 ILE A C 1
ATOM 2240 O O . ILE A 1 288 ? -17.568 3.705 -2.473 1.00 97.06 288 ILE A O 1
ATOM 2244 N N . SER A 1 289 ? -17.194 3.285 -0.285 1.00 91.69 289 SER A N 1
ATOM 2245 C CA . SER A 1 289 ? -18.203 2.234 -0.174 1.00 91.69 289 SER A CA 1
ATOM 2246 C C . SER A 1 289 ? -19.625 2.815 -0.223 1.00 91.69 289 SER A C 1
ATOM 2248 O O . SER A 1 289 ? -19.825 4.010 0.024 1.00 91.69 289 SER A O 1
ATOM 2250 N N . PRO A 1 290 ? -20.640 1.991 -0.535 1.00 89.00 290 PRO A N 1
ATOM 2251 C CA . PRO A 1 290 ? -22.039 2.397 -0.400 1.00 89.00 290 PRO A CA 1
ATOM 2252 C C . PRO A 1 290 ? -22.402 2.801 1.039 1.00 89.00 290 PRO A C 1
ATOM 2254 O O . PRO A 1 290 ? -23.201 3.712 1.239 1.00 89.00 290 PRO A O 1
ATOM 2257 N N . ASP A 1 291 ? -21.766 2.174 2.032 1.00 86.88 291 ASP A N 1
ATOM 2258 C CA . ASP A 1 291 ? -22.051 2.378 3.457 1.00 86.88 291 ASP A CA 1
ATOM 2259 C C . ASP A 1 291 ? -21.377 3.628 4.045 1.00 86.88 291 ASP A C 1
ATOM 2261 O O . ASP A 1 291 ? -21.786 4.119 5.095 1.00 86.88 291 ASP A O 1
ATOM 2265 N N . ALA A 1 292 ? -20.379 4.191 3.354 1.00 83.88 292 ALA A N 1
ATOM 2266 C CA . ALA A 1 292 ? -19.618 5.350 3.820 1.00 83.88 292 ALA A CA 1
ATOM 2267 C C . ALA A 1 292 ? -20.462 6.633 3.954 1.00 83.88 292 ALA A C 1
ATOM 2269 O O . ALA A 1 292 ? -20.026 7.594 4.583 1.00 83.88 292 ALA A O 1
ATOM 2270 N N . ARG A 1 293 ? -21.657 6.688 3.335 1.00 81.50 293 ARG A N 1
ATOM 2271 C CA . ARG A 1 293 ? -22.533 7.884 3.299 1.00 81.50 293 ARG A CA 1
ATOM 2272 C C . ARG A 1 293 ? -21.762 9.172 2.961 1.00 81.50 293 ARG A C 1
ATOM 2274 O O . ARG A 1 293 ? -22.045 10.251 3.477 1.00 81.50 293 ARG A O 1
ATOM 2281 N N . PHE A 1 294 ? -20.771 9.053 2.082 1.00 87.94 294 PHE A N 1
ATOM 2282 C CA . PHE A 1 294 ? -19.743 10.067 1.859 1.00 87.94 294 PHE A CA 1
ATOM 2283 C C . PHE A 1 294 ? -20.051 10.913 0.617 1.00 87.94 294 PHE A C 1
ATOM 2285 O O . PHE A 1 294 ? -19.265 11.012 -0.328 1.00 87.94 294 PHE A O 1
ATOM 2292 N N . GLY A 1 295 ? -21.263 11.474 0.598 1.00 86.38 295 GLY A N 1
ATOM 2293 C CA . GLY A 1 295 ? -21.801 12.196 -0.553 1.00 86.38 295 GLY A CA 1
ATOM 2294 C C . GLY A 1 295 ? -22.108 11.298 -1.765 1.00 86.38 295 GLY A C 1
ATOM 2295 O O . GLY A 1 295 ? -22.146 10.073 -1.648 1.00 86.38 295 GLY A O 1
ATOM 2296 N N . PRO A 1 296 ? -22.307 11.884 -2.961 1.00 91.56 296 PRO A N 1
ATOM 2297 C CA . PRO A 1 296 ? -22.736 11.166 -4.167 1.00 91.56 296 PRO A CA 1
ATOM 2298 C C . PRO A 1 296 ? -21.579 10.448 -4.893 1.00 91.56 296 PRO A C 1
ATOM 2300 O O . PRO A 1 296 ? -21.590 10.311 -6.116 1.00 91.56 296 PRO A O 1
ATOM 2303 N N . PHE A 1 297 ? -20.532 10.048 -4.168 1.00 94.06 297 PHE A N 1
ATOM 2304 C CA . PHE A 1 297 ? -19.254 9.614 -4.746 1.00 94.06 297 PHE A CA 1
ATOM 2305 C C . PHE A 1 297 ? -19.001 8.107 -4.636 1.00 94.06 297 PHE A C 1
ATOM 2307 O O . PHE A 1 297 ? -17.886 7.658 -4.896 1.00 94.06 297 PHE A O 1
ATOM 2314 N N . THR A 1 298 ? -20.012 7.318 -4.265 1.00 94.88 298 THR A N 1
ATOM 2315 C CA . THR A 1 298 ? -19.915 5.856 -4.173 1.00 94.88 298 THR A CA 1
ATOM 2316 C C . THR A 1 298 ? -19.262 5.247 -5.417 1.00 94.88 298 THR A C 1
ATOM 2318 O O . THR A 1 298 ? -19.603 5.582 -6.551 1.00 94.88 298 THR A O 1
ATOM 2321 N N . GLY A 1 299 ? -18.304 4.343 -5.200 1.00 95.38 299 GLY A N 1
ATOM 2322 C CA . GLY A 1 299 ? -17.551 3.664 -6.256 1.00 95.38 299 GLY A CA 1
ATOM 2323 C C . GLY A 1 299 ? -16.363 4.446 -6.820 1.00 95.38 299 GLY A C 1
ATOM 2324 O O . GLY A 1 299 ? -15.548 3.858 -7.527 1.00 95.38 299 GLY A O 1
ATOM 2325 N N . GLN A 1 300 ? -16.219 5.732 -6.494 1.00 97.56 300 GLN A N 1
ATOM 2326 C CA . GLN A 1 300 ? -15.003 6.490 -6.791 1.00 97.56 300 GLN A CA 1
ATOM 2327 C C . GLN A 1 300 ? -13.904 6.169 -5.777 1.00 97.56 300 GLN A C 1
ATOM 2329 O O . GLN A 1 300 ? -14.161 5.564 -4.734 1.00 97.56 300 GLN A O 1
ATOM 2334 N N . LEU A 1 301 ? -12.672 6.572 -6.082 1.00 98.56 301 LEU A N 1
ATOM 2335 C CA . LEU A 1 301 ? -11.523 6.313 -5.218 1.00 98.56 301 LEU A CA 1
ATOM 2336 C C . LEU A 1 301 ? -11.080 7.590 -4.504 1.00 98.56 301 LEU A C 1
ATOM 2338 O O . LEU A 1 301 ? -11.102 8.678 -5.079 1.00 98.56 301 LEU A O 1
ATOM 2342 N N . LEU A 1 302 ? -10.619 7.434 -3.272 1.00 98.12 302 LEU A N 1
ATOM 2343 C CA . LEU A 1 302 ? -9.833 8.403 -2.527 1.00 98.12 302 LEU A CA 1
ATOM 2344 C C . LEU A 1 302 ? -8.365 7.981 -2.566 1.00 98.12 302 LEU A C 1
ATOM 2346 O O . LEU A 1 302 ? -8.045 6.795 -2.495 1.00 98.12 302 LEU A O 1
ATOM 2350 N N . VAL A 1 303 ? -7.476 8.960 -2.682 1.00 98.38 303 VAL A N 1
ATOM 2351 C CA . VAL A 1 303 ? -6.026 8.781 -2.662 1.00 98.38 303 VAL A CA 1
ATOM 2352 C C . VAL A 1 303 ? -5.431 9.798 -1.700 1.00 98.38 303 VAL A C 1
ATOM 2354 O O . VAL A 1 303 ? -5.646 11.001 -1.863 1.00 98.38 303 VAL A O 1
ATOM 2357 N N . GLY A 1 304 ? -4.696 9.323 -0.697 1.00 96.38 304 GLY A N 1
ATOM 2358 C CA . GLY A 1 304 ? -3.991 10.203 0.233 1.00 96.38 304 GLY A CA 1
ATOM 2359 C C . GLY A 1 304 ? -2.774 10.866 -0.418 1.00 96.38 304 GLY A C 1
ATOM 2360 O O . GLY A 1 304 ? -2.262 10.409 -1.445 1.00 96.38 304 GLY A O 1
ATOM 2361 N N . GLU A 1 305 ? -2.297 11.958 0.173 1.00 95.38 305 GLU A N 1
ATOM 2362 C CA . GLU A 1 305 ? -1.107 12.677 -0.280 1.00 95.38 305 GLU A CA 1
ATOM 2363 C C . GLU A 1 305 ? -0.180 12.972 0.914 1.00 95.38 305 GLU A C 1
ATOM 2365 O O . GLU A 1 305 ? -0.603 13.459 1.965 1.00 95.38 305 GLU A O 1
ATOM 2370 N N . MET A 1 306 ? 1.101 12.614 0.775 1.00 93.88 306 MET A N 1
ATOM 2371 C CA . MET A 1 306 ? 2.069 12.693 1.874 1.00 93.88 306 MET A CA 1
ATOM 2372 C C . MET A 1 306 ? 2.651 14.104 2.098 1.00 93.88 306 MET A C 1
ATOM 2374 O O . MET A 1 306 ? 2.968 14.481 3.224 1.00 93.88 306 MET A O 1
ATOM 2378 N N . ASN A 1 307 ? 2.863 14.892 1.045 1.00 92.12 307 ASN A N 1
ATOM 2379 C CA . ASN A 1 307 ? 3.592 16.163 1.085 1.00 92.12 307 ASN A CA 1
ATOM 2380 C C . ASN A 1 307 ? 2.716 17.408 1.321 1.00 92.12 307 ASN A C 1
ATOM 2382 O O . ASN A 1 307 ? 3.240 18.463 1.688 1.00 92.12 307 ASN A O 1
ATOM 2386 N N . THR A 1 308 ? 1.407 17.297 1.154 1.00 91.44 308 THR A N 1
ATOM 2387 C CA . THR A 1 308 ? 0.403 18.334 1.344 1.00 91.44 308 THR A CA 1
ATOM 2388 C C . THR A 1 308 ? -0.768 17.787 2.159 1.00 91.44 308 THR A C 1
ATOM 2390 O O . THR A 1 308 ? -0.962 16.586 2.303 1.00 91.44 308 THR A O 1
ATOM 2393 N N . ASN A 1 309 ? -1.544 18.681 2.751 1.00 92.19 309 ASN A N 1
ATOM 2394 C CA . ASN A 1 309 ? -2.742 18.358 3.516 1.00 92.19 309 ASN A CA 1
ATOM 2395 C C . ASN A 1 309 ? -3.922 18.119 2.573 1.00 92.19 309 ASN A C 1
ATOM 2397 O O . ASN A 1 309 ? -4.809 18.965 2.443 1.00 92.19 309 ASN A O 1
ATOM 2401 N N . ARG A 1 310 ? -3.890 16.981 1.872 1.00 92.31 310 ARG A N 1
ATOM 2402 C CA . ARG A 1 310 ? -4.854 16.678 0.819 1.00 92.31 310 ARG A CA 1
ATOM 2403 C C . ARG A 1 310 ? -5.278 15.219 0.785 1.00 92.31 310 ARG A C 1
ATOM 2405 O O . ARG A 1 310 ? -4.458 14.314 0.913 1.00 92.31 310 ARG A O 1
ATOM 2412 N N . ILE A 1 311 ? -6.555 15.032 0.474 1.00 95.62 311 ILE A N 1
ATOM 2413 C CA . ILE A 1 311 ? -7.095 13.804 -0.106 1.00 95.62 311 ILE A CA 1
ATOM 2414 C C . ILE A 1 311 ? -7.542 14.136 -1.530 1.00 95.62 311 ILE A C 1
ATOM 2416 O O . ILE A 1 311 ? -8.189 15.159 -1.774 1.00 95.62 311 ILE A O 1
ATOM 2420 N N . VAL A 1 312 ? -7.175 13.286 -2.481 1.00 97.25 312 VAL A N 1
ATOM 2421 C CA . VAL A 1 312 ? -7.529 13.398 -3.898 1.00 97.25 312 VAL A CA 1
ATOM 2422 C C . VAL A 1 312 ? -8.668 12.428 -4.190 1.00 97.25 312 VAL A C 1
ATOM 2424 O O . VAL A 1 312 ? -8.602 11.269 -3.794 1.00 97.25 312 VAL A O 1
ATOM 2427 N N . ARG A 1 313 ? -9.697 12.872 -4.916 1.00 97.38 313 ARG A N 1
ATOM 2428 C CA . ARG A 1 313 ? -10.757 11.992 -5.426 1.00 97.38 313 ARG A CA 1
ATOM 2429 C C . ARG A 1 313 ? -10.492 11.664 -6.886 1.00 97.38 313 ARG A C 1
ATOM 2431 O O . ARG A 1 313 ? -10.191 12.553 -7.685 1.00 97.38 313 ARG A O 1
ATOM 2438 N N . VAL A 1 314 ? -10.620 10.390 -7.231 1.00 98.62 314 VAL A N 1
ATOM 2439 C CA . VAL A 1 314 ? -10.394 9.858 -8.572 1.00 98.62 314 VAL A CA 1
ATOM 2440 C C . VAL A 1 314 ? -11.688 9.276 -9.121 1.00 98.62 314 VAL A C 1
ATOM 2442 O O . VAL A 1 314 ? -12.328 8.433 -8.492 1.00 98.62 314 VAL A O 1
ATOM 2445 N N . MET A 1 315 ? -12.048 9.725 -10.319 1.00 97.88 315 MET A N 1
ATOM 2446 C CA . MET A 1 315 ? -13.201 9.262 -11.083 1.00 97.88 315 MET A CA 1
ATOM 2447 C C . MET A 1 315 ? -12.685 8.429 -12.248 1.00 97.88 315 MET A C 1
ATOM 2449 O O . MET A 1 315 ? -11.871 8.918 -13.032 1.00 97.88 315 MET A O 1
ATOM 2453 N N . LEU A 1 316 ? -13.136 7.181 -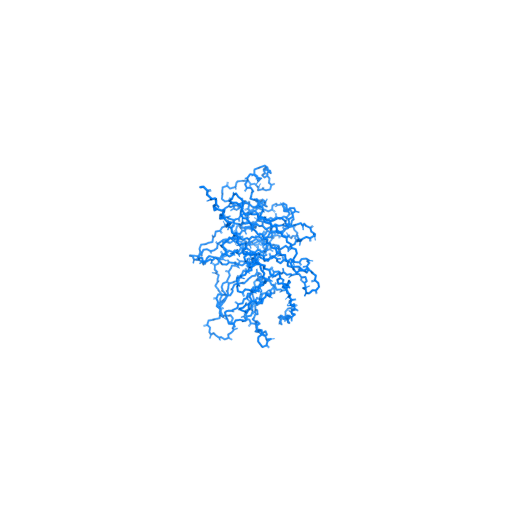12.335 1.00 97.69 316 LEU A N 1
ATOM 2454 C CA . LEU A 1 316 ? -12.685 6.222 -13.337 1.00 97.69 316 LEU A CA 1
ATOM 2455 C C . LEU A 1 316 ? -13.799 5.898 -14.326 1.00 97.69 316 LEU A C 1
ATOM 2457 O O . LEU A 1 316 ? -14.970 5.819 -13.957 1.00 97.69 316 LEU A O 1
ATOM 2461 N N . GLU A 1 317 ? -13.399 5.642 -15.562 1.00 96.38 317 GLU A N 1
ATOM 2462 C CA . GLU A 1 317 ? -14.252 5.187 -16.650 1.00 96.38 317 GLU A CA 1
ATOM 2463 C C . GLU A 1 317 ? -13.503 4.132 -17.469 1.00 96.38 317 GLU A C 1
ATOM 2465 O O . GLU A 1 317 ? -12.284 4.203 -17.649 1.00 96.38 317 GLU A O 1
ATOM 2470 N N . GLU A 1 318 ? -14.235 3.139 -17.968 1.00 95.94 318 GLU A N 1
ATOM 2471 C CA . GLU A 1 318 ? -13.705 2.172 -18.922 1.00 95.94 318 GLU A CA 1
ATOM 2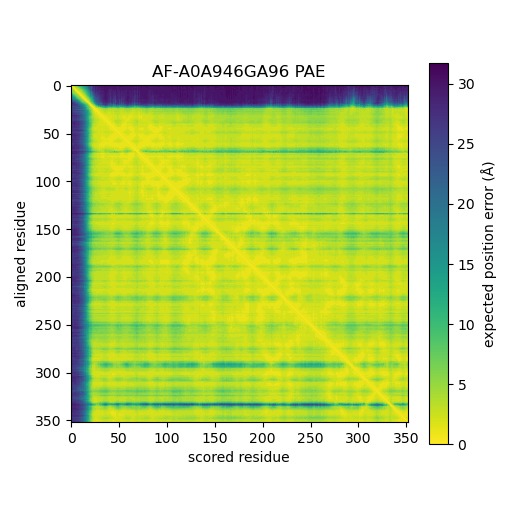472 C C . GLU A 1 318 ? -13.994 2.648 -20.345 1.00 95.94 318 GLU A C 1
ATOM 2474 O O . GLU A 1 318 ? -15.150 2.829 -20.723 1.00 95.94 318 GLU A O 1
ATOM 2479 N N . VAL A 1 319 ? -12.945 2.828 -21.148 1.00 94.88 319 VAL A N 1
ATOM 2480 C CA . VAL A 1 319 ? -13.059 3.250 -22.547 1.00 94.88 319 VAL A CA 1
ATOM 2481 C C . VAL A 1 319 ? -12.213 2.325 -23.406 1.00 94.88 319 VAL A C 1
ATOM 2483 O O . VAL A 1 319 ? -11.002 2.217 -23.227 1.00 94.88 319 VAL A O 1
ATOM 2486 N N . GLY A 1 320 ? -12.858 1.622 -24.340 1.00 92.38 320 GLY A N 1
ATOM 2487 C CA . GLY A 1 320 ? -12.172 0.673 -25.222 1.00 92.38 320 GLY A CA 1
ATOM 2488 C C . GLY A 1 320 ? -11.496 -0.493 -24.486 1.00 92.38 320 GLY A C 1
ATOM 2489 O O . GLY A 1 320 ? -10.458 -0.964 -24.939 1.00 92.38 320 GLY A O 1
ATOM 2490 N N . GLY A 1 321 ? -12.053 -0.941 -23.353 1.00 90.56 321 GLY A N 1
ATOM 2491 C CA . GLY A 1 321 ? -11.534 -2.070 -22.565 1.00 90.56 321 GLY A CA 1
ATOM 2492 C C . GLY A 1 321 ? -10.368 -1.736 -21.624 1.00 90.56 321 GLY A C 1
ATOM 2493 O O . GLY A 1 321 ? -9.803 -2.632 -20.992 1.00 90.56 321 GLY A O 1
ATOM 2494 N N . GLU A 1 322 ? -9.986 -0.462 -21.511 1.00 93.31 322 GLU A N 1
ATOM 2495 C CA . GLU A 1 322 ? -8.969 0.004 -20.568 1.00 93.31 322 GLU A CA 1
ATOM 2496 C C . GLU A 1 322 ? -9.553 1.071 -19.632 1.00 93.31 322 GLU A C 1
ATOM 2498 O O . GLU A 1 322 ? -10.425 1.857 -20.007 1.00 93.31 322 GLU A O 1
ATOM 2503 N N . LEU A 1 323 ? -9.071 1.084 -18.386 1.00 96.44 323 LEU A N 1
ATOM 2504 C CA . LEU A 1 323 ? -9.490 2.061 -17.383 1.00 96.44 323 LEU A CA 1
ATOM 2505 C C . LEU A 1 323 ? -8.663 3.338 -17.519 1.00 96.44 323 LEU A C 1
ATOM 2507 O O . LEU A 1 323 ? -7.431 3.300 -17.477 1.00 96.44 323 LEU A O 1
ATOM 2511 N N . GLN A 1 324 ? -9.357 4.465 -17.607 1.00 96.19 324 GLN A N 1
ATOM 2512 C CA . GLN A 1 324 ? -8.794 5.807 -17.524 1.00 96.19 324 GLN A CA 1
ATOM 2513 C C . GLN A 1 324 ? -9.576 6.632 -16.504 1.00 96.19 324 GLN A C 1
ATOM 2515 O O . GLN A 1 324 ? -10.630 6.212 -16.026 1.00 96.19 324 GLN A O 1
ATOM 2520 N N . GLY A 1 325 ? -9.074 7.807 -16.142 1.00 96.56 325 GLY A N 1
ATOM 2521 C CA . GLY A 1 325 ? -9.802 8.657 -15.217 1.00 96.56 325 GLY A CA 1
ATOM 2522 C C . GLY A 1 325 ? -9.306 10.084 -15.116 1.00 96.56 325 GLY A C 1
ATOM 2523 O O . GLY A 1 325 ? -8.316 10.488 -15.725 1.00 96.56 325 GLY A O 1
ATOM 2524 N N . ALA A 1 326 ? -10.013 10.828 -14.277 1.00 97.56 326 ALA A N 1
ATOM 2525 C CA . ALA A 1 326 ? -9.673 12.177 -13.865 1.00 97.56 326 ALA A CA 1
ATOM 2526 C C . ALA A 1 326 ? -9.517 12.231 -12.343 1.00 97.56 326 ALA A C 1
ATOM 2528 O O . ALA A 1 326 ? -10.107 11.439 -11.606 1.00 97.56 326 ALA A O 1
ATOM 2529 N N . CYS A 1 327 ? -8.740 13.196 -11.863 1.00 97.94 327 CYS A N 1
ATOM 2530 C CA . CYS A 1 327 ? -8.553 13.450 -10.441 1.00 97.94 327 CYS A CA 1
ATOM 2531 C C . CYS A 1 327 ? -8.856 14.908 -10.101 1.00 97.94 327 CYS A C 1
ATOM 2533 O O . CYS A 1 327 ? -8.527 15.814 -10.868 1.00 97.94 327 CYS A O 1
ATOM 2535 N N . VAL A 1 328 ? -9.436 15.127 -8.926 1.00 96.38 328 VAL A N 1
ATOM 2536 C CA . VAL A 1 328 ? -9.688 16.456 -8.361 1.00 96.38 328 VAL A CA 1
ATOM 2537 C C . VAL A 1 328 ? -9.252 16.485 -6.896 1.00 96.38 328 VAL A C 1
ATOM 2539 O O . VAL A 1 328 ? -9.361 15.456 -6.218 1.00 96.38 328 VAL A O 1
ATOM 2542 N N . PRO A 1 329 ? -8.788 17.633 -6.369 1.00 94.00 329 PRO A N 1
ATOM 2543 C CA . PRO A 1 329 ? -8.675 17.802 -4.927 1.00 94.00 329 PRO A CA 1
ATOM 2544 C C . PRO A 1 329 ? -10.048 17.569 -4.295 1.00 94.00 329 PRO A C 1
ATOM 2546 O O . PRO A 1 329 ? -11.066 18.014 -4.830 1.00 94.00 329 PRO A O 1
ATOM 2549 N N . PHE A 1 330 ? -10.081 16.836 -3.188 1.00 92.38 330 PHE A N 1
ATOM 2550 C CA . PHE A 1 330 ? -11.324 16.507 -2.504 1.00 92.38 330 PHE A CA 1
ATOM 2551 C C . PHE A 1 330 ? -11.416 17.208 -1.153 1.00 92.38 330 PHE A C 1
ATOM 2553 O O . PHE A 1 330 ? -12.280 18.059 -0.964 1.00 92.38 330 PHE A O 1
ATOM 2560 N N . ILE A 1 331 ? -10.471 16.923 -0.259 1.00 90.06 331 ILE A N 1
ATOM 2561 C CA . ILE A 1 331 ? -10.187 17.771 0.901 1.00 90.06 331 ILE A CA 1
ATOM 2562 C C . ILE A 1 331 ? -8.820 18.379 0.638 1.00 90.06 331 ILE A C 1
ATOM 2564 O O . ILE A 1 331 ? -7.881 17.637 0.369 1.00 90.06 331 ILE A O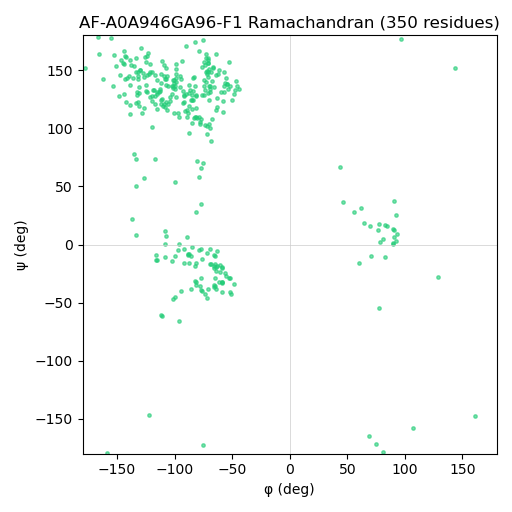 1
ATOM 2568 N N . ASP A 1 332 ? -8.716 19.703 0.676 1.00 88.75 332 ASP A N 1
ATOM 2569 C CA . ASP A 1 332 ? -7.483 20.423 0.366 1.00 88.75 332 ASP A CA 1
ATOM 2570 C C . ASP A 1 332 ? -7.299 21.577 1.356 1.00 88.75 332 ASP A C 1
ATOM 2572 O O . ASP A 1 332 ? -8.089 22.522 1.374 1.00 88.75 332 ASP A O 1
ATOM 2576 N N . GLY A 1 333 ? -6.284 21.489 2.216 1.00 79.94 333 GLY A N 1
ATOM 2577 C CA . GLY A 1 333 ? -5.964 22.539 3.178 1.00 79.94 333 GLY A CA 1
ATOM 2578 C C . GLY A 1 333 ? -6.302 22.229 4.644 1.00 79.94 333 GLY A C 1
ATOM 2579 O O . GLY A 1 333 ? -6.346 21.083 5.088 1.00 79.94 333 GLY A O 1
ATOM 2580 N N . GLY A 1 334 ? -6.443 23.303 5.429 1.00 69.00 334 GLY A N 1
ATOM 2581 C CA . GLY A 1 334 ? -6.121 23.378 6.865 1.00 69.00 334 GLY A CA 1
ATOM 2582 C C . GLY A 1 334 ? -6.884 22.494 7.855 1.00 69.00 334 GLY A C 1
ATOM 2583 O O . GLY A 1 334 ? -6.521 22.494 9.026 1.00 69.00 334 GLY A O 1
ATOM 2584 N N . ALA A 1 335 ? -7.901 21.745 7.431 1.00 76.19 335 ALA A N 1
ATOM 2585 C CA . ALA A 1 335 ? -8.562 20.782 8.310 1.00 76.19 335 ALA A CA 1
ATOM 2586 C C . ALA A 1 335 ? -7.727 19.501 8.495 1.00 76.19 335 ALA A C 1
ATOM 2588 O O . ALA A 1 335 ? -7.805 18.875 9.547 1.00 76.19 335 ALA A O 1
ATOM 2589 N N . LEU A 1 336 ? -6.910 19.129 7.500 1.00 85.19 336 LEU A N 1
ATOM 2590 C CA . LEU A 1 336 ? -6.024 17.966 7.564 1.00 85.19 336 LEU A CA 1
ATOM 2591 C C . LEU A 1 336 ? -4.593 18.372 7.929 1.00 85.19 336 LEU A C 1
ATOM 2593 O O . LEU A 1 336 ? -4.084 19.417 7.508 1.00 85.19 336 LEU A O 1
ATOM 2597 N N . ALA A 1 337 ? -3.912 17.493 8.660 1.00 85.88 337 ALA A N 1
ATOM 2598 C CA . ALA A 1 337 ? -2.459 17.516 8.742 1.00 85.88 337 ALA A CA 1
ATOM 2599 C C . ALA A 1 337 ? -1.840 17.019 7.421 1.00 85.88 337 ALA A C 1
ATOM 2601 O O . ALA A 1 337 ? -2.502 16.401 6.586 1.00 85.88 337 ALA A O 1
ATOM 2602 N N . ARG A 1 338 ? -0.548 17.295 7.221 1.00 89.88 338 ARG A N 1
ATOM 2603 C CA . ARG A 1 338 ? 0.227 16.673 6.135 1.00 89.88 338 ARG A CA 1
ATOM 2604 C C . ARG A 1 338 ? 0.544 15.222 6.490 1.00 89.88 338 ARG A C 1
ATOM 2606 O O . ARG A 1 338 ? 0.624 14.890 7.670 1.00 89.88 338 ARG A O 1
ATOM 2613 N N . GLY A 1 339 ? 0.804 14.401 5.478 1.00 89.88 339 GLY A N 1
ATOM 2614 C CA . GLY A 1 339 ? 1.215 13.015 5.684 1.00 89.88 339 GLY A CA 1
ATOM 2615 C C . GLY A 1 339 ? 0.053 12.029 5.730 1.00 89.88 339 GLY A C 1
ATOM 2616 O O . GLY A 1 339 ? 0.094 11.084 6.512 1.00 89.88 339 GLY A O 1
ATOM 2617 N N . CYS A 1 340 ? -0.986 12.236 4.913 1.00 93.81 340 CYS A N 1
ATOM 2618 C CA . CYS A 1 340 ? -2.083 11.280 4.787 1.00 93.81 340 CYS A CA 1
ATOM 2619 C C . CYS A 1 340 ? -1.557 10.009 4.101 1.00 93.81 340 CYS A C 1
ATOM 2621 O O . CYS A 1 340 ? -1.520 9.919 2.874 1.00 93.81 340 CYS A O 1
ATOM 2623 N N . ASN A 1 341 ? -1.054 9.061 4.895 1.00 95.31 341 ASN A N 1
ATOM 2624 C CA . ASN A 1 341 ? -0.399 7.849 4.404 1.00 95.31 341 ASN A CA 1
ATOM 2625 C C . ASN A 1 341 ? -1.357 6.660 4.309 1.00 95.31 341 ASN A C 1
ATOM 2627 O O . ASN A 1 341 ? -1.288 5.885 3.350 1.00 95.31 341 ASN A O 1
ATOM 2631 N N . ARG A 1 342 ? -2.239 6.523 5.300 1.00 95.81 342 ARG A N 1
ATOM 2632 C CA . ARG A 1 342 ? -3.246 5.469 5.393 1.00 95.81 342 ARG A CA 1
ATOM 2633 C C . ARG A 1 342 ? -4.608 6.075 5.682 1.00 95.81 342 ARG A C 1
ATOM 2635 O O . ARG A 1 342 ? -4.676 7.142 6.284 1.00 95.81 342 ARG A O 1
ATOM 2642 N N . MET A 1 343 ? -5.640 5.397 5.208 1.00 95.88 343 MET A N 1
ATOM 2643 C CA . MET A 1 343 ? -7.038 5.732 5.408 1.00 95.88 343 MET A CA 1
ATOM 2644 C C . MET A 1 343 ? -7.845 4.447 5.568 1.00 95.88 343 MET A C 1
ATOM 2646 O O . MET A 1 343 ? -7.606 3.481 4.837 1.00 95.88 343 MET A O 1
ATOM 2650 N N . ALA A 1 344 ? -8.844 4.452 6.445 1.00 95.75 344 ALA A N 1
ATOM 2651 C CA . ALA A 1 344 ? -9.809 3.358 6.526 1.00 95.75 344 ALA A CA 1
ATOM 2652 C C . ALA A 1 344 ? -11.206 3.857 6.884 1.00 95.75 344 ALA A C 1
ATOM 2654 O O . ALA A 1 344 ? -11.386 4.914 7.492 1.00 95.75 344 ALA A O 1
ATOM 2655 N N . TRP A 1 345 ? -12.200 3.059 6.502 1.00 95.12 345 TRP A N 1
ATOM 2656 C CA . TRP A 1 345 ? -13.582 3.271 6.902 1.00 95.12 345 TRP A CA 1
ATOM 2657 C C . TRP A 1 345 ? -13.826 2.614 8.256 1.00 95.12 345 TRP A C 1
ATOM 2659 O O . TRP A 1 345 ? -13.622 1.410 8.409 1.00 95.12 345 TRP A O 1
ATOM 2669 N N . ALA A 1 346 ? -14.305 3.393 9.219 1.00 93.00 346 ALA A N 1
ATOM 2670 C CA . ALA A 1 346 ? -14.866 2.853 10.445 1.00 93.00 346 ALA A CA 1
ATOM 2671 C C . ALA A 1 346 ? -16.226 2.179 10.169 1.00 93.00 346 ALA A C 1
ATOM 2673 O O . ALA A 1 346 ? -16.903 2.532 9.195 1.00 93.00 346 ALA A O 1
ATOM 2674 N N . PRO A 1 347 ? -16.696 1.264 11.041 1.00 90.00 347 PRO A N 1
ATOM 2675 C CA . PRO A 1 347 ? -18.001 0.615 10.873 1.00 90.00 347 PRO A CA 1
ATOM 2676 C C . PRO A 1 347 ? -19.205 1.571 10.829 1.00 90.00 347 PRO A C 1
ATOM 2678 O O . PRO A 1 347 ? -20.269 1.199 10.343 1.00 90.00 347 PRO A O 1
ATOM 2681 N N . ASP A 1 348 ? -19.064 2.798 11.337 1.00 88.81 348 ASP A N 1
ATOM 2682 C CA . ASP A 1 348 ? -20.104 3.833 11.300 1.00 88.81 348 ASP A CA 1
ATOM 2683 C C . ASP A 1 348 ? -20.119 4.653 9.988 1.00 88.81 348 ASP A C 1
ATOM 2685 O O . ASP A 1 348 ? -20.996 5.507 9.801 1.00 88.81 348 ASP A O 1
ATOM 2689 N N . GLY A 1 349 ? -19.182 4.380 9.073 1.00 89.62 349 GLY A N 1
ATOM 2690 C CA . GLY A 1 349 ? -19.000 5.077 7.799 1.00 89.62 349 GLY A CA 1
ATOM 2691 C C . GLY A 1 349 ? -18.069 6.293 7.865 1.00 89.62 349 GLY A C 1
ATOM 2692 O O . GLY A 1 349 ? -17.851 6.939 6.841 1.00 89.62 349 GLY A O 1
ATOM 2693 N N . SER A 1 350 ? -17.502 6.616 9.029 1.00 91.50 350 SER A N 1
ATOM 2694 C CA . SER A 1 350 ? -16.525 7.699 9.170 1.00 91.50 350 SER A CA 1
ATOM 2695 C C . SER A 1 350 ? -15.181 7.326 8.530 1.00 91.50 350 SER A C 1
ATOM 2697 O O . SER A 1 350 ? -14.745 6.176 8.596 1.00 91.50 350 SER A O 1
ATOM 2699 N N . LEU A 1 351 ? -14.507 8.308 7.923 1.00 94.00 351 LEU A N 1
ATOM 2700 C CA . LEU A 1 351 ? -13.156 8.158 7.373 1.00 94.00 351 LEU A CA 1
ATOM 2701 C C . LEU A 1 351 ? -12.116 8.569 8.418 1.00 94.00 351 LEU A C 1
ATOM 2703 O O . LEU A 1 351 ? -12.238 9.654 8.994 1.00 94.00 351 LEU A O 1
ATOM 2707 N N . TYR A 1 352 ? -11.102 7.729 8.610 1.00 93.38 352 TYR A N 1
ATOM 2708 C CA . TYR A 1 352 ? -9.968 7.967 9.504 1.00 93.38 352 TYR A CA 1
ATOM 2709 C C . TYR A 1 352 ? -8.670 8.081 8.723 1.00 93.38 352 TYR A C 1
ATOM 2711 O O . TYR A 1 352 ? -8.512 7.287 7.766 1.00 93.38 352 TYR A O 1
#